Protein AF-A0A924ZSN0-F1 (afdb_monomer_lite)

Secondary structure (DSSP, 8-state):
--------PPP--------------PPP--------SS-----EE-TTSSEEEEEEE-SS-EEEEEEEEEEEETTTTEEEEEEEEEPTTS-EESS-----S-HHHHHHHHHHHHHHHHHH-TT-EEEE--SSHHHHHHHHHHHHHTHHHHHHHEEEEEEETTEEEE--TTS--SEEEEEEPPP--TT---

Foldseek 3Di:
DDDPPDWDDDDDDDDDDDDDDDPPPDPDPPPPDDPDPDAAFDWDDDPPALKTWGWLDAPPDIWIKIWHWDQPDPVQQETETAIWTQDPVRTTGLPDDDPRVCLVRHLVHSVVSVVVVCVVVQSHKYKYARPDLVRQVSNLVSCVVCVVVQVVFKFKWFDDPHDIDTDDPPDRGGMIMIHTDDPPPPPPDD

Structure (mmCIF, N/CA/C/O backbone):
data_AF-A0A924ZSN0-F1
#
_entry.id   AF-A0A924ZSN0-F1
#
loop_
_atom_site.group_PDB
_atom_site.id
_atom_site.type_symbol
_atom_site.label_atom_id
_atom_site.label_alt_id
_atom_site.label_comp_id
_atom_site.label_asym_id
_atom_site.label_entity_id
_atom_site.label_seq_id
_atom_site.pdbx_PDB_ins_code
_atom_site.Cartn_x
_atom_site.Cartn_y
_atom_site.Cartn_z
_atom_site.occupancy
_atom_site.B_iso_or_equiv
_atom_site.auth_seq_id
_atom_site.auth_comp_id
_atom_site.auth_asym_id
_atom_site.auth_atom_id
_atom_site.pdbx_PDB_model_num
ATOM 1 N N . MET A 1 1 ? 8.321 -15.733 15.185 1.00 39.44 1 MET A N 1
ATOM 2 C CA . MET A 1 1 ? 9.048 -16.475 14.132 1.00 39.44 1 MET A CA 1
ATOM 3 C C . MET A 1 1 ? 7.997 -16.996 13.171 1.00 39.44 1 MET A C 1
ATOM 5 O O . MET A 1 1 ? 7.072 -17.615 13.673 1.00 39.44 1 MET A O 1
ATOM 9 N N . LEU A 1 2 ? 8.116 -16.673 11.876 1.00 31.81 2 LEU A N 1
ATOM 10 C CA . LEU A 1 2 ? 7.494 -17.296 10.688 1.00 31.81 2 LEU A CA 1
ATOM 11 C C . LEU A 1 2 ? 7.043 -16.230 9.676 1.00 31.81 2 LEU A C 1
ATOM 13 O O . LEU A 1 2 ? 6.032 -15.565 9.854 1.00 31.81 2 LEU A O 1
ATOM 17 N N . SER A 1 3 ? 7.796 -16.137 8.583 1.00 27.30 3 SER A N 1
ATOM 18 C CA . SER A 1 3 ? 7.270 -15.860 7.246 1.00 27.30 3 SER A CA 1
ATOM 19 C C . SER A 1 3 ? 8.211 -16.539 6.249 1.00 27.30 3 SER A C 1
ATOM 21 O O . SER A 1 3 ? 9.089 -15.916 5.660 1.00 27.30 3 SER A O 1
ATOM 23 N N . GLN A 1 4 ? 8.072 -17.860 6.132 1.00 27.67 4 GLN A N 1
ATOM 24 C CA . GLN A 1 4 ? 8.527 -18.603 4.959 1.00 27.67 4 GLN A CA 1
ATOM 25 C C . GLN A 1 4 ? 7.446 -18.394 3.894 1.00 27.67 4 GLN A C 1
ATOM 27 O O . GLN A 1 4 ? 6.400 -19.042 3.935 1.00 27.67 4 GLN A O 1
ATOM 32 N N . VAL A 1 5 ? 7.652 -17.444 2.981 1.00 32.16 5 VAL A N 1
ATOM 33 C CA . VAL A 1 5 ? 6.806 -17.334 1.789 1.00 32.16 5 VAL A CA 1
ATOM 34 C C . VAL A 1 5 ? 7.146 -18.534 0.912 1.00 32.16 5 VAL A C 1
ATOM 36 O O . VAL A 1 5 ? 8.247 -18.640 0.381 1.00 32.16 5 VAL A O 1
ATOM 39 N N . SER A 1 6 ? 6.222 -19.488 0.835 1.00 27.20 6 SER A N 1
ATOM 40 C CA . SER A 1 6 ? 6.370 -20.670 -0.012 1.00 27.20 6 SER A CA 1
ATOM 41 C C . SER A 1 6 ? 6.162 -20.281 -1.475 1.00 27.20 6 SER A C 1
ATOM 43 O O . SER A 1 6 ? 5.188 -19.598 -1.795 1.00 27.20 6 SER A O 1
ATOM 45 N N . LEU A 1 7 ? 7.065 -20.728 -2.356 1.00 27.08 7 LEU A N 1
ATOM 46 C CA . LEU A 1 7 ? 6.907 -20.642 -3.808 1.00 27.08 7 LEU A CA 1
ATOM 47 C C . LEU A 1 7 ? 5.595 -21.321 -4.222 1.00 27.08 7 LEU A C 1
ATOM 49 O O . LEU A 1 7 ? 5.450 -22.536 -4.081 1.00 27.08 7 LEU A O 1
ATOM 53 N N . VAL A 1 8 ? 4.654 -20.553 -4.764 1.00 30.38 8 VAL A N 1
ATOM 54 C CA . VAL A 1 8 ? 3.455 -21.099 -5.407 1.00 30.38 8 VAL A CA 1
ATOM 55 C C . VAL A 1 8 ? 3.711 -21.136 -6.910 1.00 30.38 8 VAL A C 1
ATOM 57 O O . VAL A 1 8 ? 3.788 -20.097 -7.559 1.00 30.38 8 VAL A O 1
ATOM 60 N N . LYS A 1 9 ? 3.854 -22.344 -7.469 1.00 28.98 9 LYS A N 1
ATOM 61 C CA . LYS A 1 9 ? 3.839 -22.566 -8.922 1.00 28.98 9 LYS A CA 1
ATOM 62 C C . LYS A 1 9 ? 2.408 -22.434 -9.436 1.00 28.98 9 LYS A C 1
ATOM 64 O O . LYS A 1 9 ? 1.508 -23.093 -8.923 1.00 28.98 9 LYS A O 1
ATOM 69 N N . ILE A 1 10 ? 2.220 -21.636 -10.481 1.00 31.36 10 ILE A N 1
ATOM 70 C CA . ILE A 1 10 ? 0.976 -21.606 -11.254 1.00 31.36 10 ILE A CA 1
ATOM 71 C C . ILE A 1 10 ? 1.010 -22.808 -12.222 1.00 31.36 10 ILE A C 1
ATOM 73 O O . ILE A 1 10 ? 2.003 -22.953 -12.941 1.00 31.36 10 ILE A O 1
ATOM 77 N N . PRO A 1 11 ? -0.001 -23.699 -12.239 1.00 29.78 11 PRO A N 1
ATOM 78 C CA . PRO A 1 11 ? -0.027 -24.811 -13.179 1.00 29.78 11 PRO A CA 1
ATOM 79 C C . PRO A 1 11 ? -0.270 -24.327 -14.615 1.00 29.78 11 PRO A C 1
ATOM 81 O O . PRO A 1 11 ? -1.166 -23.526 -14.874 1.00 29.78 11 PRO A O 1
ATOM 84 N N . ASN A 1 12 ? 0.530 -24.860 -15.541 1.00 39.47 12 ASN A N 1
ATOM 85 C CA . ASN A 1 12 ? 0.276 -24.837 -16.979 1.00 39.47 12 ASN A CA 1
ATOM 86 C C . ASN A 1 12 ? -0.711 -25.962 -17.305 1.00 39.47 12 ASN A C 1
ATOM 88 O O . ASN A 1 12 ? -0.283 -27.106 -17.444 1.00 39.47 12 ASN A O 1
ATOM 92 N N . ASP A 1 13 ? -1.994 -25.643 -17.467 1.00 34.41 13 ASP A N 1
ATOM 93 C CA . ASP A 1 13 ? -2.959 -26.590 -18.029 1.00 34.41 13 ASP A CA 1
ATOM 94 C C . ASP A 1 13 ? -3.270 -26.232 -19.480 1.00 34.41 13 ASP A C 1
ATOM 96 O O . ASP A 1 13 ? -3.836 -25.190 -19.816 1.00 34.41 13 ASP A O 1
ATOM 100 N N . GLY A 1 14 ? -2.835 -27.134 -20.358 1.00 30.73 14 GLY A N 1
ATOM 101 C CA . GLY A 1 14 ? -3.140 -27.118 -21.771 1.00 30.73 14 GLY A CA 1
ATOM 102 C C . GLY A 1 14 ? -4.604 -27.453 -22.056 1.00 30.73 14 GLY A C 1
ATOM 103 O O . GLY A 1 14 ? -5.185 -28.356 -21.468 1.00 30.73 14 GLY A O 1
ATOM 104 N N . GLY A 1 15 ? -5.141 -26.749 -23.053 1.00 33.19 15 GLY A N 1
ATOM 105 C CA . GLY A 1 15 ? -6.108 -27.248 -24.028 1.00 33.19 15 GLY A CA 1
ATOM 106 C C . GLY A 1 15 ? -7.493 -27.656 -23.529 1.00 33.19 15 GLY A C 1
ATOM 107 O O . GLY A 1 15 ? -7.712 -28.819 -23.210 1.00 33.19 15 GLY A O 1
ATOM 108 N N . ILE A 1 16 ? -8.485 -26.770 -23.696 1.00 31.75 16 ILE A N 1
ATOM 109 C CA . ILE A 1 16 ? -9.881 -27.182 -23.913 1.00 31.75 16 ILE A CA 1
ATOM 110 C C . ILE A 1 16 ? -10.508 -26.395 -25.074 1.00 31.75 16 ILE A C 1
ATOM 112 O O . ILE A 1 16 ? -10.242 -25.220 -25.311 1.00 31.75 16 ILE A O 1
ATOM 116 N N . LYS A 1 17 ? -11.303 -27.156 -25.825 1.00 30.03 17 LYS A N 1
ATOM 117 C CA . LYS A 1 17 ? -11.952 -26.937 -27.115 1.00 30.03 17 LYS A CA 1
ATOM 118 C C . LYS A 1 17 ? -12.986 -25.802 -27.125 1.00 30.03 17 LYS A C 1
ATOM 120 O O . LYS A 1 17 ? -13.695 -25.566 -26.155 1.00 30.03 17 LYS A O 1
ATOM 125 N N . ASN A 1 18 ? -13.125 -25.206 -28.311 1.00 32.81 18 ASN A N 1
ATOM 126 C CA . ASN A 1 18 ? -14.239 -24.363 -28.751 1.00 32.81 18 ASN A CA 1
ATOM 127 C C . ASN A 1 18 ? -15.609 -24.988 -28.443 1.00 32.81 18 ASN A C 1
ATOM 129 O O . ASN A 1 18 ? -15.921 -26.018 -29.034 1.00 32.81 18 ASN A O 1
ATOM 133 N N . THR A 1 19 ? -16.459 -24.289 -27.684 1.00 30.00 19 THR A N 1
ATOM 134 C CA . THR A 1 19 ? -17.920 -24.245 -27.896 1.00 30.00 19 THR A CA 1
ATOM 135 C C . THR A 1 19 ? -18.546 -23.007 -27.238 1.00 30.00 19 THR A C 1
ATOM 137 O O . THR A 1 19 ? -18.167 -22.614 -26.141 1.00 30.00 19 THR A O 1
ATOM 140 N N . SER A 1 20 ? -19.554 -22.449 -27.922 1.00 32.88 20 SER A N 1
ATOM 141 C CA . S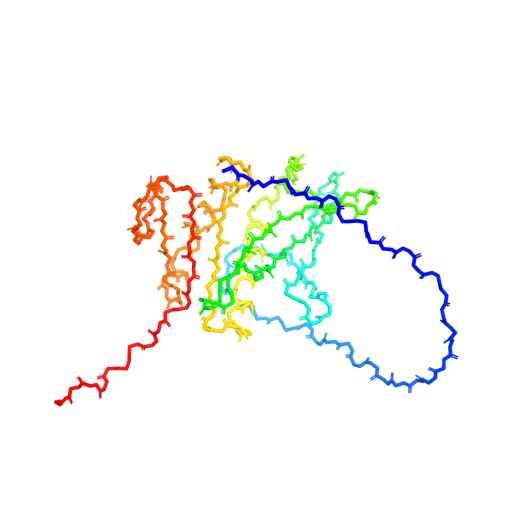ER A 1 20 ? -20.515 -21.397 -27.528 1.00 32.88 20 SER A CA 1
ATOM 142 C C . SER A 1 20 ? -20.009 -19.957 -27.323 1.00 32.88 20 SER A C 1
ATOM 144 O O . SER A 1 20 ? -19.511 -19.566 -26.274 1.00 32.88 20 SER A O 1
ATOM 146 N N . LYS A 1 21 ? -20.274 -19.129 -28.346 1.00 39.03 21 LYS A N 1
ATOM 147 C CA . LYS A 1 21 ? -20.225 -17.660 -28.331 1.00 39.03 21 LYS A CA 1
ATOM 148 C C . LYS A 1 21 ? -21.279 -17.089 -27.366 1.00 39.03 21 LYS A C 1
ATOM 150 O O . LYS A 1 21 ? -22.395 -16.789 -27.780 1.00 39.03 21 LYS A O 1
ATOM 155 N N . GLY A 1 22 ? -20.913 -16.898 -26.103 1.00 30.23 22 GLY A N 1
ATOM 156 C CA . GLY A 1 22 ? -21.504 -15.872 -25.243 1.00 30.23 22 GLY A CA 1
ATOM 157 C C . GLY A 1 22 ? -20.680 -14.597 -25.393 1.00 30.23 22 GLY A C 1
ATOM 158 O O . GLY A 1 22 ? -19.457 -14.650 -25.303 1.00 30.23 22 GLY A O 1
ATOM 159 N N . LYS A 1 23 ? -21.309 -13.455 -25.687 1.00 35.50 23 LYS A N 1
ATOM 160 C CA . LYS A 1 23 ? -20.618 -12.157 -25.708 1.00 35.50 23 LYS A CA 1
ATOM 161 C C . LYS A 1 23 ? -20.089 -11.870 -24.299 1.00 35.50 23 LYS A C 1
ATOM 163 O O . LYS A 1 23 ? -20.848 -11.420 -23.449 1.00 35.50 23 LYS A O 1
ATOM 168 N N . ILE A 1 24 ? -18.805 -12.127 -24.066 1.00 32.72 24 ILE A N 1
ATOM 169 C CA . ILE A 1 24 ? -18.085 -11.619 -22.900 1.00 32.72 24 ILE A CA 1
ATOM 170 C C . ILE A 1 24 ? -17.956 -10.115 -23.137 1.00 32.72 24 ILE A C 1
ATOM 172 O O . ILE A 1 24 ? -17.189 -9.668 -23.989 1.00 32.72 24 ILE A O 1
ATOM 176 N N . SER A 1 25 ? -18.792 -9.324 -22.469 1.00 31.53 25 SER A N 1
ATOM 177 C CA . SER A 1 25 ? -18.569 -7.887 -22.394 1.00 31.53 25 SER A CA 1
ATOM 178 C C . SER A 1 25 ? -17.283 -7.679 -21.606 1.00 31.53 25 SER A C 1
ATOM 180 O O . SER A 1 25 ? -17.268 -7.914 -20.399 1.00 31.53 25 SER A O 1
ATOM 182 N N . ASN A 1 26 ? -16.210 -7.270 -22.285 1.00 30.92 26 ASN A N 1
ATOM 183 C CA . ASN A 1 26 ? -15.001 -6.800 -21.615 1.00 30.92 26 ASN A CA 1
ATOM 184 C C . ASN A 1 26 ? -15.408 -5.764 -20.555 1.00 30.92 26 ASN A C 1
ATOM 186 O O . ASN A 1 26 ? -16.170 -4.847 -20.899 1.00 30.92 26 ASN A O 1
ATOM 190 N N . PRO A 1 27 ? -14.957 -5.887 -19.292 1.00 33.50 27 PRO A N 1
ATOM 191 C CA . PRO A 1 27 ? -15.250 -4.876 -18.293 1.00 33.50 27 PRO A CA 1
ATOM 192 C C . PRO A 1 27 ? -14.744 -3.529 -18.813 1.00 33.50 27 PRO A C 1
ATOM 194 O O . PRO A 1 27 ? -13.589 -3.380 -19.216 1.00 33.50 27 PRO A O 1
ATOM 197 N N . LYS A 1 28 ? -15.656 -2.557 -18.878 1.00 30.34 28 LYS A N 1
ATOM 198 C CA . LYS A 1 28 ? -15.336 -1.176 -19.238 1.00 30.34 28 LYS A CA 1
ATOM 199 C C . LYS A 1 28 ? -14.273 -0.680 -18.249 1.00 30.34 28 LYS A C 1
ATOM 201 O O . LYS A 1 28 ? -14.535 -0.759 -17.049 1.00 30.34 28 LYS A O 1
ATOM 206 N N . PRO A 1 29 ? -13.125 -0.144 -18.697 1.00 32.28 29 PRO A N 1
ATOM 207 C CA . PRO A 1 29 ? -12.197 0.500 -17.782 1.00 32.28 29 PRO A CA 1
ATOM 208 C C . PRO A 1 29 ? -12.907 1.709 -17.162 1.00 32.28 29 PRO A C 1
ATOM 210 O O . PRO A 1 29 ? -13.239 2.676 -17.850 1.00 32.28 29 PRO A O 1
ATOM 213 N N . LEU A 1 30 ? -13.198 1.631 -15.866 1.00 35.44 30 LEU A N 1
ATOM 214 C CA . LEU A 1 30 ? -13.691 2.757 -15.083 1.00 35.44 30 LEU A CA 1
ATOM 215 C C . LEU A 1 30 ? -12.509 3.699 -14.840 1.00 35.44 30 LEU A C 1
ATOM 217 O O . LEU A 1 30 ? -11.699 3.484 -13.944 1.00 35.44 30 LEU A O 1
ATOM 221 N N . ILE A 1 31 ? -12.388 4.738 -15.667 1.00 35.69 31 ILE A N 1
ATOM 222 C CA . ILE A 1 31 ? -11.429 5.822 -15.435 1.00 35.69 31 ILE A CA 1
ATOM 223 C C . ILE A 1 31 ? -12.056 6.774 -14.413 1.00 35.69 31 ILE A C 1
ATOM 225 O O . ILE A 1 31 ? -12.734 7.733 -14.777 1.00 35.69 31 ILE A O 1
ATOM 229 N N . ILE A 1 32 ? -11.854 6.504 -13.123 1.00 40.66 32 ILE A N 1
ATOM 230 C CA . ILE A 1 32 ? -12.135 7.486 -12.072 1.00 40.66 32 ILE A CA 1
ATOM 231 C C . ILE A 1 32 ? -10.898 8.373 -11.952 1.00 40.66 32 ILE A C 1
ATOM 233 O O . ILE A 1 32 ? -9.863 7.984 -11.412 1.00 40.66 32 ILE A O 1
ATOM 237 N N . GLN A 1 33 ? -10.984 9.571 -12.527 1.00 38.03 33 GLN A N 1
ATOM 238 C CA . GLN A 1 33 ? -9.886 10.529 -12.547 1.00 38.03 33 GLN A CA 1
ATOM 239 C C . GLN A 1 33 ? -9.846 11.276 -11.208 1.00 38.03 33 GLN A C 1
ATOM 241 O O . GLN A 1 33 ? -10.383 12.373 -11.056 1.00 38.03 33 GLN A O 1
ATOM 246 N N . TYR A 1 34 ? -9.240 10.659 -10.195 1.00 47.31 34 TYR A N 1
ATOM 247 C CA . TYR A 1 34 ? -8.880 11.373 -8.972 1.00 47.31 34 TYR A CA 1
ATOM 248 C C . TYR A 1 34 ? -7.853 12.454 -9.327 1.00 47.31 34 TYR A C 1
ATOM 250 O O . TYR A 1 34 ? -6.971 12.212 -10.154 1.00 47.31 34 TYR A O 1
ATOM 258 N N . ARG A 1 35 ? -7.972 13.652 -8.735 1.00 46.25 35 ARG A N 1
ATOM 259 C CA . ARG A 1 35 ? -7.017 14.758 -8.927 1.00 46.25 35 ARG A CA 1
ATOM 260 C C . ARG A 1 35 ? -5.672 14.418 -8.285 1.00 46.25 35 ARG A C 1
ATOM 262 O O . ARG A 1 35 ? -5.323 14.918 -7.229 1.00 46.25 35 ARG A O 1
ATOM 269 N N . MET A 1 36 ? -4.945 13.534 -8.942 1.00 55.09 36 MET A N 1
ATOM 270 C CA . MET A 1 36 ? -3.547 13.236 -8.716 1.00 55.09 36 MET A CA 1
ATOM 271 C C . MET A 1 36 ? -2.771 14.135 -9.668 1.00 55.09 36 MET A C 1
ATOM 273 O O . MET A 1 36 ? -2.966 14.052 -10.878 1.00 55.09 36 MET A O 1
ATOM 277 N N . ASN A 1 37 ? -1.884 14.984 -9.153 1.00 58.03 37 ASN A N 1
ATOM 278 C CA . ASN A 1 37 ? -1.013 15.793 -10.016 1.00 58.03 37 ASN A CA 1
ATOM 279 C C . ASN A 1 37 ? 0.026 14.941 -10.777 1.00 58.03 37 ASN A C 1
ATOM 281 O O . ASN A 1 37 ? 0.750 15.464 -11.617 1.00 58.03 37 ASN A O 1
ATOM 285 N N . GLU A 1 38 ? 0.102 13.638 -10.492 1.00 65.94 38 GLU A N 1
ATOM 286 C CA . GLU A 1 38 ? 1.073 12.705 -11.058 1.00 65.94 38 GLU A CA 1
ATOM 287 C C . GLU A 1 38 ? 0.380 11.648 -11.920 1.00 65.94 38 GLU A C 1
ATOM 289 O O . GLU A 1 38 ? -0.616 11.060 -11.475 1.00 65.94 38 GLU A O 1
ATOM 294 N N . PRO A 1 39 ? 0.920 11.329 -13.110 1.00 80.69 39 PRO A N 1
ATOM 295 C CA . PRO A 1 39 ? 0.401 10.235 -13.916 1.00 80.69 39 PRO A CA 1
ATOM 296 C C . PRO A 1 39 ? 0.467 8.916 -13.133 1.00 80.69 39 PRO A C 1
ATOM 298 O O . PRO A 1 39 ? 1.352 8.712 -12.301 1.00 80.69 39 PRO A O 1
ATOM 301 N N . SER A 1 40 ? -0.458 8.004 -13.418 1.00 83.06 40 SER A N 1
ATOM 302 C CA . SER A 1 40 ? -0.413 6.598 -13.000 1.00 83.06 40 SER A CA 1
ATOM 303 C C . SER A 1 40 ? -0.255 5.696 -14.222 1.00 83.06 40 SER A C 1
ATOM 305 O O . SER A 1 40 ? -0.395 6.137 -15.368 1.00 83.06 40 SER A O 1
ATOM 307 N N . TYR A 1 41 ? 0.070 4.427 -13.998 1.00 87.00 41 TYR A N 1
ATOM 308 C CA . TYR A 1 41 ? -0.134 3.399 -15.007 1.00 87.00 41 TYR A CA 1
ATOM 309 C C . TYR A 1 41 ? -1.604 2.983 -15.013 1.00 87.00 41 TYR A C 1
ATOM 311 O O . TYR A 1 41 ? -2.238 2.864 -13.964 1.00 87.00 41 TYR A O 1
ATOM 319 N N . THR A 1 42 ? -2.144 2.741 -16.205 1.00 84.62 42 THR A N 1
ATOM 320 C CA . THR A 1 42 ? -3.390 1.988 -16.330 1.00 84.62 42 THR A CA 1
ATOM 321 C C . THR A 1 42 ? -3.132 0.567 -15.850 1.00 84.62 42 THR A C 1
ATOM 323 O O . THR A 1 42 ? -2.116 -0.031 -16.203 1.00 84.62 42 THR A O 1
ATOM 326 N N . PHE A 1 43 ? -4.046 0.040 -15.047 1.00 85.25 43 PHE A N 1
ATOM 327 C CA . PHE A 1 43 ? -3.976 -1.316 -14.530 1.00 85.25 43 PHE A CA 1
ATOM 328 C C . PHE A 1 43 ? -5.244 -2.083 -14.894 1.00 85.25 43 PHE A C 1
ATOM 330 O O . PHE A 1 43 ? -6.298 -1.489 -15.124 1.00 85.25 43 PHE A O 1
ATOM 337 N N . SER A 1 44 ? -5.132 -3.406 -14.941 1.00 80.94 44 SER A N 1
ATOM 338 C CA . SER A 1 44 ? -6.267 -4.308 -15.137 1.00 80.94 44 SER A CA 1
ATOM 339 C C . SER A 1 44 ? -6.459 -5.157 -13.891 1.00 80.94 44 SER A C 1
ATOM 341 O O . SER A 1 44 ? -5.488 -5.672 -13.338 1.00 80.94 44 SER A O 1
ATOM 343 N N . GLN A 1 45 ? -7.704 -5.295 -13.445 1.00 82.94 45 GLN A N 1
ATOM 344 C CA . GLN A 1 45 ? -8.044 -6.259 -12.406 1.00 82.94 45 GLN A CA 1
ATOM 345 C C . GLN A 1 45 ? -8.013 -7.674 -13.001 1.00 82.94 45 GLN A C 1
ATOM 347 O O . GLN A 1 45 ? -8.521 -7.886 -14.104 1.00 82.94 45 GLN A O 1
ATOM 352 N N . ILE A 1 46 ? -7.410 -8.627 -12.290 1.00 80.88 46 ILE A N 1
ATOM 353 C CA . ILE A 1 46 ? -7.391 -10.037 -12.697 1.00 80.88 46 ILE A CA 1
ATOM 354 C C . ILE A 1 46 ? -8.602 -10.746 -12.083 1.00 80.88 46 ILE A C 1
ATOM 356 O O . ILE A 1 46 ? -8.631 -10.993 -10.877 1.00 80.88 46 ILE A O 1
ATOM 360 N N . ASP A 1 47 ? -9.572 -11.112 -12.924 1.00 73.94 47 ASP A N 1
ATOM 361 C CA . ASP A 1 47 ? -10.833 -11.761 -12.534 1.00 73.94 47 ASP A CA 1
ATOM 362 C C . ASP A 1 47 ? -11.572 -10.999 -11.407 1.00 73.94 47 ASP A C 1
ATOM 364 O O . ASP A 1 47 ? -11.445 -9.784 -11.259 1.00 73.94 47 ASP A O 1
ATOM 368 N N . ASP A 1 48 ? -12.319 -11.720 -10.566 1.00 66.94 48 ASP A N 1
ATOM 369 C CA . ASP A 1 48 ? -12.931 -11.194 -9.338 1.00 66.94 48 ASP A CA 1
ATOM 370 C C . ASP A 1 48 ? -11.918 -11.045 -8.183 1.00 66.94 48 ASP A C 1
ATOM 372 O O . ASP A 1 48 ? -12.287 -10.741 -7.043 1.00 66.94 48 ASP A O 1
ATOM 376 N N . LYS A 1 49 ? -10.624 -11.286 -8.437 1.00 74.62 49 LYS A N 1
ATOM 377 C CA . LYS A 1 49 ? -9.580 -11.190 -7.411 1.00 74.62 49 LYS A CA 1
ATOM 378 C C . LYS A 1 49 ? -9.200 -9.728 -7.210 1.00 74.62 49 LYS A C 1
ATOM 380 O O . LYS A 1 49 ? -9.226 -8.918 -8.133 1.00 74.62 49 LYS A O 1
ATOM 385 N N . LEU A 1 50 ? -8.792 -9.386 -5.990 1.00 87.00 50 LEU A N 1
ATOM 386 C CA . LEU A 1 50 ? -8.265 -8.060 -5.656 1.00 87.00 50 LEU A CA 1
ATOM 387 C C . LEU A 1 50 ? -6.781 -7.974 -6.051 1.00 87.00 50 LEU A C 1
ATOM 389 O O . LEU A 1 50 ? -5.907 -7.742 -5.217 1.00 87.00 50 LEU A O 1
ATOM 393 N N . ILE A 1 51 ? -6.506 -8.251 -7.327 1.00 89.12 51 ILE A N 1
ATOM 394 C CA . ILE A 1 51 ? -5.178 -8.242 -7.938 1.00 89.12 51 ILE A CA 1
ATOM 395 C C . ILE A 1 51 ? -5.216 -7.291 -9.128 1.00 89.12 51 ILE A C 1
ATOM 397 O O . ILE A 1 51 ? -6.081 -7.425 -9.991 1.00 89.12 51 ILE A O 1
ATOM 401 N N . PHE A 1 52 ? -4.265 -6.365 -9.184 1.00 90.94 52 PHE A N 1
ATOM 402 C CA . PHE A 1 52 ? -4.154 -5.364 -10.238 1.00 90.94 5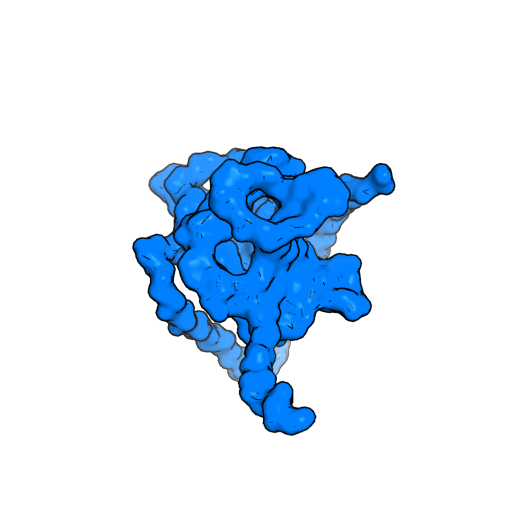2 PHE A CA 1
ATOM 403 C C . PHE A 1 52 ? -2.803 -5.480 -10.931 1.00 90.94 52 PHE A C 1
ATOM 405 O O . PHE A 1 52 ? -1.766 -5.331 -10.286 1.00 90.94 52 PHE A O 1
ATOM 412 N N . GLU A 1 53 ? -2.812 -5.729 -12.237 1.00 92.62 53 GLU A N 1
ATOM 413 C CA . GLU A 1 53 ? -1.601 -5.826 -13.051 1.00 92.62 53 GLU A CA 1
ATOM 414 C C . GLU A 1 53 ? -1.362 -4.548 -13.852 1.00 92.62 53 GLU A C 1
ATOM 416 O O . GLU A 1 53 ? -2.296 -3.990 -14.433 1.00 92.62 53 GLU A O 1
ATOM 421 N N . PHE A 1 54 ? -0.105 -4.108 -13.917 1.00 93.69 54 PHE A N 1
ATOM 422 C CA . PHE A 1 54 ? 0.334 -3.025 -14.793 1.00 93.69 54 PHE A CA 1
ATOM 423 C C . PHE A 1 54 ? 1.779 -3.220 -15.265 1.00 93.69 54 PHE A C 1
ATOM 425 O O . PHE A 1 54 ? 2.573 -3.932 -14.647 1.00 93.69 54 PHE A O 1
ATOM 432 N N . GLU A 1 55 ? 2.136 -2.551 -16.359 1.00 93.31 55 GLU A N 1
ATOM 433 C CA . GLU A 1 55 ? 3.495 -2.539 -16.898 1.00 93.31 55 GLU A CA 1
ATOM 434 C C . GLU A 1 55 ? 4.191 -1.216 -16.548 1.00 93.31 55 GLU A C 1
ATOM 436 O O . GLU A 1 55 ? 3.769 -0.135 -16.953 1.00 93.31 55 GLU A O 1
ATOM 441 N N . SER A 1 56 ? 5.264 -1.307 -15.768 1.00 92.44 56 SER A N 1
ATOM 442 C CA . SER A 1 56 ? 6.166 -0.212 -15.420 1.00 92.44 56 SER A CA 1
ATOM 443 C C . SER A 1 56 ? 7.180 -0.029 -16.549 1.00 92.44 56 SER A C 1
ATOM 445 O O . SER A 1 56 ? 8.056 -0.866 -16.759 1.00 92.44 56 SER A O 1
ATOM 447 N N . ILE A 1 57 ? 7.026 1.056 -1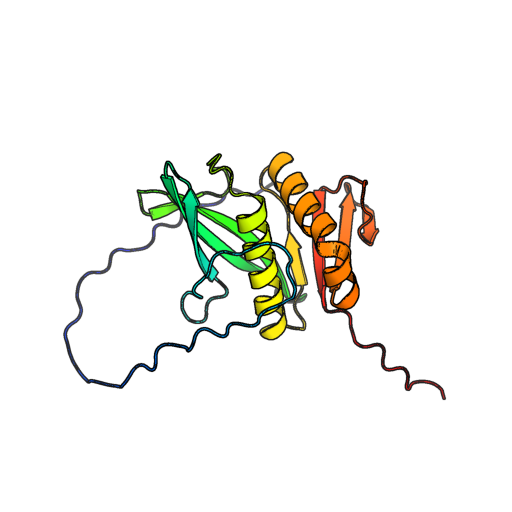7.305 1.00 89.44 57 ILE A N 1
ATOM 448 C CA . ILE A 1 57 ? 7.769 1.344 -18.543 1.00 89.44 57 ILE A CA 1
ATOM 449 C C . ILE A 1 57 ? 8.786 2.460 -18.290 1.00 89.44 57 ILE A C 1
ATOM 451 O O . ILE A 1 57 ? 8.401 3.522 -17.791 1.00 89.44 57 ILE A O 1
ATOM 455 N N . SER A 1 58 ? 10.041 2.238 -18.691 1.00 88.75 58 SER A N 1
ATOM 456 C CA . SER A 1 58 ? 11.081 3.267 -18.835 1.00 88.75 58 SER A CA 1
ATOM 457 C C . SER A 1 58 ? 11.693 3.237 -20.237 1.00 88.75 58 SER A C 1
ATOM 459 O O . SER A 1 58 ? 11.356 2.388 -21.056 1.00 88.75 58 SER A O 1
ATOM 461 N N . GLU A 1 59 ? 12.640 4.136 -20.505 1.00 85.06 59 GLU A N 1
ATOM 462 C CA . GLU A 1 59 ? 13.393 4.168 -21.768 1.00 85.06 59 GLU A CA 1
ATOM 463 C C . GLU A 1 59 ? 14.190 2.882 -22.043 1.00 85.06 59 GLU A C 1
ATOM 465 O O . GLU A 1 59 ? 14.517 2.594 -23.190 1.00 85.06 59 GLU A O 1
ATOM 470 N N . THR A 1 60 ? 14.525 2.114 -20.999 1.00 87.00 60 THR A N 1
ATOM 471 C CA . THR A 1 60 ? 15.474 0.990 -21.105 1.00 87.00 60 THR A CA 1
ATOM 472 C C . THR A 1 60 ? 14.849 -0.374 -20.858 1.00 87.00 60 THR A C 1
ATOM 474 O O . THR A 1 60 ? 15.414 -1.383 -21.279 1.00 87.00 60 THR A O 1
ATOM 477 N N . LYS A 1 61 ? 13.715 -0.437 -20.153 1.00 90.94 61 LYS A N 1
ATOM 478 C CA . LYS A 1 61 ? 13.081 -1.701 -19.773 1.00 90.94 61 LYS A CA 1
ATOM 479 C C . LYS A 1 61 ? 11.622 -1.521 -19.386 1.00 90.94 61 LYS A C 1
ATOM 481 O O . LYS A 1 61 ? 11.218 -0.488 -18.846 1.00 90.94 61 LYS A O 1
ATOM 486 N N . ASN A 1 62 ? 10.889 -2.612 -19.565 1.00 92.81 62 ASN A N 1
ATOM 487 C CA . ASN A 1 62 ? 9.530 -2.768 -19.088 1.00 92.81 62 ASN A CA 1
ATOM 488 C C . ASN A 1 62 ? 9.472 -3.859 -18.029 1.00 92.81 62 ASN A C 1
ATOM 490 O O . ASN A 1 62 ? 10.147 -4.884 -18.134 1.00 92.81 62 ASN A O 1
ATOM 494 N N . ILE A 1 63 ? 8.661 -3.631 -17.003 1.00 93.00 63 ILE A N 1
ATOM 495 C CA . ILE A 1 63 ? 8.566 -4.513 -15.848 1.00 93.00 63 ILE A CA 1
ATOM 496 C C . ILE A 1 63 ? 7.099 -4.722 -15.524 1.00 93.00 63 ILE A C 1
ATOM 498 O O . ILE A 1 63 ? 6.395 -3.778 -15.171 1.00 93.00 63 ILE A O 1
ATOM 502 N N . ARG A 1 64 ? 6.636 -5.965 -15.617 1.00 94.81 64 ARG A N 1
ATOM 503 C CA . ARG A 1 64 ? 5.286 -6.328 -15.186 1.00 94.81 64 ARG A CA 1
ATOM 504 C C . ARG A 1 64 ? 5.225 -6.327 -13.663 1.00 94.81 64 ARG A C 1
ATOM 506 O O . ARG A 1 64 ? 6.096 -6.896 -13.007 1.00 94.81 64 ARG A O 1
ATOM 513 N N . LYS A 1 65 ? 4.209 -5.677 -13.104 1.00 94.25 65 LYS A N 1
ATOM 514 C CA . LYS A 1 65 ? 4.006 -5.533 -11.662 1.00 94.25 65 LYS A CA 1
ATOM 515 C C . LYS A 1 65 ? 2.584 -5.917 -11.288 1.00 94.25 65 LYS A C 1
ATOM 517 O O . LYS A 1 65 ? 1.652 -5.689 -12.056 1.00 94.25 65 LYS A O 1
ATOM 522 N N . LEU A 1 66 ? 2.430 -6.455 -10.084 1.00 93.88 66 LEU A N 1
ATOM 523 C CA . LEU A 1 66 ? 1.144 -6.760 -9.471 1.00 93.88 66 LEU A CA 1
ATOM 524 C C . LEU A 1 66 ? 0.994 -5.985 -8.168 1.00 93.88 66 LEU A C 1
ATOM 526 O O . LEU A 1 66 ? 1.933 -5.880 -7.378 1.00 93.88 66 LEU A O 1
ATOM 530 N N . ILE A 1 67 ? -0.212 -5.485 -7.932 1.00 94.12 67 ILE A N 1
ATOM 531 C CA . ILE A 1 67 ? -0.679 -5.072 -6.613 1.00 94.12 67 ILE A CA 1
ATOM 532 C C . ILE A 1 67 ? -1.693 -6.116 -6.164 1.00 94.12 67 ILE A C 1
ATOM 534 O O . ILE A 1 67 ? -2.741 -6.263 -6.788 1.00 94.12 67 ILE A O 1
ATOM 538 N N . GLU A 1 68 ? -1.384 -6.847 -5.101 1.00 94.12 68 GLU A N 1
ATOM 539 C CA . GLU A 1 68 ? -2.256 -7.870 -4.522 1.00 94.12 68 GLU A CA 1
ATOM 540 C C . GLU A 1 68 ? -2.785 -7.403 -3.164 1.00 94.12 68 GLU A C 1
ATOM 542 O O . GLU A 1 68 ? -2.011 -6.985 -2.300 1.00 94.12 68 GLU A O 1
ATOM 547 N N . TYR A 1 69 ? -4.097 -7.539 -2.962 1.00 95.38 69 TYR A N 1
ATOM 548 C CA . TYR A 1 69 ? -4.747 -7.412 -1.661 1.00 95.38 69 TYR A CA 1
ATOM 549 C C . TYR A 1 69 ? -5.143 -8.795 -1.152 1.00 95.38 69 TYR A C 1
ATOM 551 O O . TYR A 1 69 ? -6.113 -9.396 -1.620 1.00 95.38 69 TYR A O 1
ATOM 559 N N . ARG A 1 70 ? -4.414 -9.297 -0.156 1.00 94.75 70 ARG A N 1
ATOM 560 C CA . ARG A 1 70 ? -4.654 -10.621 0.428 1.00 94.75 70 ARG A CA 1
ATOM 561 C C . ARG A 1 70 ? -5.313 -10.496 1.791 1.00 94.75 70 ARG A C 1
ATOM 563 O O . ARG A 1 70 ? -4.746 -9.865 2.674 1.00 94.75 70 ARG A O 1
ATOM 570 N N . LEU A 1 71 ? -6.473 -11.122 1.981 1.00 95.19 71 LEU A N 1
ATOM 571 C CA . LEU A 1 71 ? -7.121 -11.201 3.292 1.00 95.19 71 LEU A CA 1
ATOM 572 C C . LEU A 1 71 ? -6.211 -11.957 4.272 1.00 95.19 71 LEU A C 1
ATOM 574 O O . LEU A 1 71 ? -5.838 -13.098 4.006 1.00 95.19 71 LEU A O 1
ATOM 578 N N . ILE A 1 72 ? -5.855 -11.316 5.384 1.00 96.50 72 ILE A N 1
ATOM 579 C CA . ILE A 1 72 ? -5.008 -11.890 6.442 1.00 96.50 72 ILE A CA 1
ATOM 580 C C . ILE A 1 72 ? -5.753 -12.068 7.770 1.00 96.50 72 ILE A C 1
ATOM 582 O O . ILE A 1 72 ? -5.334 -12.880 8.588 1.00 96.50 72 ILE A O 1
ATOM 586 N N . ASP A 1 73 ? -6.873 -11.367 7.971 1.00 96.12 73 ASP A N 1
ATOM 587 C CA . ASP A 1 73 ? -7.783 -11.594 9.098 1.00 96.12 73 ASP A CA 1
ATOM 588 C C . ASP A 1 73 ? -9.237 -11.360 8.667 1.00 96.12 73 ASP A C 1
ATOM 590 O O . ASP A 1 73 ? -9.642 -10.245 8.331 1.00 96.12 73 ASP A O 1
ATOM 594 N N . ASN A 1 74 ? -10.032 -12.432 8.687 1.00 93.88 74 ASN A N 1
ATOM 595 C CA . ASN A 1 74 ? -11.438 -12.410 8.295 1.00 93.88 74 ASN A CA 1
ATOM 596 C C . ASN A 1 74 ? -12.341 -11.699 9.317 1.00 93.88 74 ASN A C 1
ATOM 598 O O . ASN A 1 74 ? -13.349 -11.117 8.929 1.00 93.88 74 ASN A O 1
ATOM 602 N N . ASN A 1 75 ? -11.988 -11.709 10.605 1.00 94.81 75 ASN A N 1
ATOM 603 C CA . ASN A 1 75 ? -12.814 -11.109 11.656 1.00 94.81 75 ASN A CA 1
ATOM 604 C C . ASN A 1 75 ? -12.748 -9.583 11.614 1.00 94.81 75 ASN A C 1
ATOM 606 O O . ASN A 1 75 ? -13.737 -8.901 11.872 1.00 94.81 75 ASN A O 1
ATOM 610 N N . THR A 1 76 ? -11.575 -9.044 11.281 1.00 93.81 76 THR A N 1
ATOM 611 C CA . THR A 1 76 ? -11.345 -7.597 11.196 1.00 93.81 76 THR A CA 1
ATOM 612 C C . THR A 1 76 ? -11.367 -7.059 9.766 1.00 93.81 76 THR A C 1
ATOM 614 O O . THR A 1 76 ? -11.211 -5.850 9.580 1.00 93.81 76 THR A O 1
ATOM 617 N N . LEU A 1 77 ? -11.581 -7.938 8.776 1.00 96.56 77 LEU A N 1
ATOM 618 C CA . LEU A 1 77 ? -11.505 -7.646 7.341 1.00 96.56 77 LEU A CA 1
ATOM 619 C C . LEU A 1 77 ? -10.184 -6.954 6.968 1.00 96.56 77 LEU A C 1
ATOM 621 O O . LEU A 1 77 ? -10.176 -5.957 6.242 1.00 96.56 77 LEU A O 1
ATOM 625 N N . LEU A 1 78 ? -9.070 -7.465 7.495 1.00 97.44 78 LEU A N 1
ATOM 626 C CA . LEU A 1 78 ? -7.736 -6.909 7.286 1.00 97.44 78 LEU A CA 1
ATOM 627 C C . LEU A 1 78 ?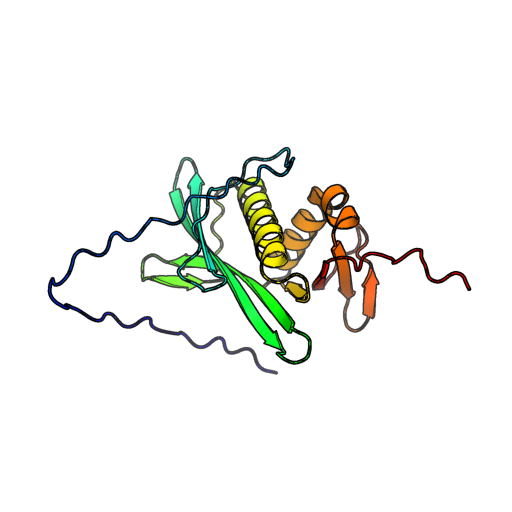 -7.062 -7.556 6.077 1.00 97.44 78 LEU A C 1
ATOM 629 O O . LEU A 1 78 ? -6.894 -8.774 6.032 1.00 97.44 78 LEU A O 1
ATOM 633 N N . TYR A 1 79 ? -6.631 -6.737 5.123 1.00 97.75 79 TYR A N 1
ATOM 634 C CA . TYR A 1 79 ? -5.974 -7.166 3.893 1.00 97.75 79 TYR A CA 1
ATOM 635 C C . TYR A 1 79 ? -4.543 -6.648 3.842 1.00 97.75 79 TYR A C 1
ATOM 637 O O . TYR A 1 79 ? -4.322 -5.452 3.980 1.00 97.75 79 TYR A O 1
ATOM 645 N N . ASN A 1 80 ? -3.571 -7.513 3.582 1.00 95.75 80 ASN A N 1
ATOM 646 C CA . ASN A 1 80 ? -2.213 -7.096 3.257 1.00 95.75 80 ASN A CA 1
ATOM 647 C C . ASN A 1 80 ? -2.147 -6.586 1.811 1.00 95.75 80 ASN A C 1
ATOM 649 O O . ASN A 1 80 ? -2.536 -7.320 0.901 1.00 95.75 80 ASN A O 1
ATOM 653 N N . LEU A 1 81 ? -1.615 -5.379 1.602 1.00 95.12 81 LEU A N 1
ATOM 654 C CA . LEU A 1 81 ? -1.278 -4.853 0.277 1.00 95.12 81 LEU A CA 1
ATOM 655 C C . LEU A 1 81 ? 0.186 -5.166 -0.039 1.00 95.12 81 LEU A C 1
ATOM 657 O O . LEU A 1 81 ? 1.097 -4.703 0.648 1.00 95.12 81 LEU A O 1
ATOM 661 N N . ALA A 1 82 ? 0.410 -5.902 -1.125 1.00 91.31 82 ALA A N 1
ATOM 662 C CA . ALA A 1 82 ? 1.739 -6.192 -1.647 1.00 91.31 82 ALA A CA 1
ATOM 663 C C . ALA A 1 82 ? 1.900 -5.657 -3.075 1.00 91.31 82 ALA A C 1
ATOM 665 O O . ALA A 1 82 ? 1.136 -6.015 -3.965 1.00 91.31 82 ALA A O 1
ATOM 666 N N . LEU A 1 83 ? 2.928 -4.834 -3.298 1.00 91.81 83 LEU A N 1
ATOM 667 C CA . LEU A 1 83 ? 3.462 -4.555 -4.633 1.00 91.81 83 LEU A CA 1
ATOM 668 C C . LEU A 1 83 ? 4.560 -5.578 -4.949 1.00 91.81 83 LEU A C 1
ATOM 670 O O . LEU A 1 83 ? 5.524 -5.675 -4.187 1.00 91.81 83 LEU A O 1
ATOM 674 N N . VAL A 1 84 ? 4.441 -6.306 -6.053 1.00 92.00 84 VAL A N 1
ATOM 675 C CA . VAL A 1 84 ? 5.411 -7.328 -6.478 1.00 92.00 84 VAL A CA 1
ATOM 676 C C . VAL A 1 84 ? 5.723 -7.200 -7.965 1.00 92.00 84 VAL A C 1
ATOM 678 O O . VAL A 1 84 ? 4.903 -6.705 -8.737 1.00 92.00 84 VAL A O 1
ATOM 681 N N . ASP A 1 85 ? 6.900 -7.656 -8.372 1.00 93.69 85 ASP A N 1
ATOM 682 C CA . ASP A 1 85 ? 7.285 -7.766 -9.776 1.00 93.69 85 ASP A CA 1
ATOM 683 C C . ASP A 1 85 ? 7.002 -9.177 -10.284 1.00 93.69 85 ASP A C 1
ATOM 685 O O . ASP A 1 85 ? 7.232 -10.151 -9.567 1.00 93.69 85 ASP A O 1
ATOM 689 N N . ILE A 1 86 ? 6.546 -9.290 -11.530 1.00 93.06 86 ILE A N 1
ATOM 690 C CA . ILE A 1 86 ? 6.470 -10.565 -12.243 1.00 93.06 86 ILE A CA 1
ATOM 691 C C . ILE A 1 86 ? 7.806 -10.775 -12.956 1.00 93.06 86 ILE A C 1
ATOM 693 O O . ILE A 1 86 ? 8.190 -10.006 -13.841 1.00 93.06 86 ILE A O 1
ATOM 697 N N . LEU A 1 87 ? 8.522 -11.820 -12.559 1.00 91.12 87 LEU A N 1
ATOM 698 C CA . LEU A 1 87 ? 9.800 -12.218 -13.130 1.00 91.12 87 LEU A CA 1
ATOM 699 C C . LEU A 1 87 ? 9.610 -12.889 -14.506 1.00 91.12 87 LEU A C 1
ATOM 701 O O . LEU A 1 87 ? 8.526 -13.396 -14.805 1.00 91.12 87 LEU A O 1
ATOM 705 N N . PRO A 1 88 ? 10.658 -12.963 -15.354 1.00 87.88 88 PRO A N 1
ATOM 706 C CA . PRO A 1 88 ? 10.556 -13.582 -16.682 1.00 87.88 88 PRO A CA 1
ATOM 707 C C . PRO A 1 88 ? 10.111 -15.052 -16.674 1.00 87.88 88 PRO A C 1
ATOM 709 O O . PRO A 1 88 ? 9.537 -15.526 -17.649 1.00 87.88 88 PRO A O 1
ATOM 712 N N . ASN A 1 89 ? 10.364 -15.774 -15.578 1.00 89.94 89 ASN A N 1
ATOM 713 C CA . ASN A 1 89 ? 9.926 -17.158 -15.379 1.00 89.94 89 ASN A CA 1
ATOM 714 C C . ASN A 1 89 ? 8.462 -17.278 -14.900 1.00 89.94 89 ASN A C 1
ATOM 716 O O . ASN A 1 89 ? 7.992 -18.391 -14.679 1.00 89.94 89 ASN A O 1
ATOM 720 N N . GLY A 1 90 ? 7.751 -16.157 -14.733 1.00 87.94 90 GLY A N 1
ATOM 721 C CA . GLY A 1 90 ? 6.369 -16.096 -14.255 1.00 87.94 90 GLY A CA 1
ATOM 722 C C . GLY A 1 90 ? 6.214 -16.082 -12.732 1.00 87.94 90 GLY A C 1
ATOM 723 O O . GLY A 1 90 ? 5.090 -15.980 -12.246 1.00 87.94 90 GLY A O 1
ATOM 724 N N . GLU A 1 91 ? 7.307 -16.169 -11.972 1.00 90.62 91 GLU A N 1
ATOM 725 C CA . GLU A 1 91 ? 7.269 -16.055 -10.512 1.00 90.62 91 GLU A CA 1
ATOM 726 C C . GLU A 1 91 ? 7.080 -14.599 -10.075 1.00 90.62 91 GLU A C 1
ATOM 728 O O . GLU A 1 91 ? 7.400 -13.664 -10.808 1.00 90.62 91 GLU A O 1
ATOM 733 N N . VAL A 1 92 ? 6.575 -14.399 -8.857 1.00 90.06 92 VAL A N 1
ATOM 734 C CA . VAL A 1 92 ? 6.414 -13.067 -8.265 1.00 90.06 92 VAL A CA 1
ATOM 735 C C . VAL A 1 92 ? 7.491 -12.804 -7.220 1.00 90.06 92 VAL A C 1
ATOM 737 O O . VAL A 1 92 ? 7.820 -13.687 -6.429 1.00 90.06 92 VAL A O 1
ATOM 740 N N . SER A 1 93 ? 8.029 -11.586 -7.197 1.00 88.19 93 SER A N 1
ATOM 741 C CA . SER A 1 93 ? 9.036 -11.164 -6.221 1.00 88.19 93 SER A CA 1
ATOM 742 C C . SER A 1 93 ? 8.695 -9.810 -5.622 1.00 88.19 93 SER A C 1
ATOM 744 O O . SER A 1 93 ? 8.439 -8.841 -6.330 1.00 88.19 93 SER A O 1
ATOM 746 N N . ASP A 1 94 ? 8.722 -9.728 -4.297 1.00 83.56 94 ASP A N 1
ATOM 747 C CA . ASP A 1 94 ? 8.559 -8.489 -3.539 1.00 83.56 94 ASP A CA 1
ATOM 748 C C . ASP A 1 94 ? 9.911 -7.918 -3.053 1.00 83.56 94 ASP A C 1
ATOM 750 O O . ASP A 1 94 ? 9.947 -6.917 -2.331 1.00 83.56 94 ASP A O 1
ATOM 754 N N . LEU A 1 95 ? 11.022 -8.552 -3.450 1.00 82.56 95 LEU A N 1
ATOM 755 C CA . LEU A 1 95 ? 12.400 -8.191 -3.092 1.00 82.56 95 LEU A CA 1
ATOM 756 C C . LEU A 1 95 ? 13.213 -7.654 -4.276 1.00 82.56 95 LEU A C 1
ATOM 758 O O . LEU A 1 95 ? 14.339 -7.190 -4.090 1.00 82.56 95 LEU A O 1
ATOM 762 N N . SER A 1 96 ? 12.680 -7.724 -5.492 1.00 80.06 96 SER A N 1
ATOM 763 C CA . SER A 1 96 ? 13.372 -7.281 -6.698 1.00 80.06 96 SER A CA 1
ATOM 764 C C . SER A 1 96 ? 13.652 -5.777 -6.677 1.00 80.06 96 SER A C 1
ATOM 766 O O . SER A 1 96 ? 12.774 -4.935 -6.479 1.00 80.06 96 SER A O 1
ATOM 768 N N . ILE A 1 97 ? 14.914 -5.427 -6.931 1.00 79.44 97 ILE A N 1
ATOM 769 C CA . ILE A 1 97 ? 15.337 -4.044 -7.142 1.00 79.44 97 ILE A CA 1
ATOM 770 C C . ILE A 1 97 ? 15.364 -3.805 -8.642 1.00 79.44 97 ILE A C 1
ATOM 772 O O . ILE A 1 97 ? 16.202 -4.337 -9.364 1.00 79.44 97 ILE A O 1
ATOM 776 N N . THR A 1 98 ? 14.418 -2.999 -9.104 1.00 82.00 98 THR A N 1
ATOM 777 C CA . THR A 1 98 ? 14.229 -2.754 -10.533 1.00 82.00 98 THR A CA 1
ATOM 778 C C . THR A 1 98 ? 14.888 -1.485 -11.016 1.00 82.00 98 THR A C 1
ATOM 780 O O . THR A 1 98 ? 15.329 -1.455 -12.153 1.00 82.00 98 THR A O 1
ATOM 783 N N . ASP A 1 99 ? 14.965 -0.446 -10.187 1.00 83.81 99 ASP A N 1
ATOM 784 C CA . ASP A 1 99 ? 15.539 0.860 -10.534 1.00 83.81 99 ASP A CA 1
ATOM 785 C C . ASP A 1 99 ? 15.053 1.399 -11.898 1.00 83.81 99 ASP A C 1
ATOM 787 O O . ASP A 1 99 ? 15.838 1.770 -12.768 1.00 83.81 99 ASP A O 1
ATOM 791 N N . ASN A 1 100 ? 13.735 1.367 -12.122 1.00 88.31 100 ASN A N 1
ATOM 792 C CA . ASN A 1 100 ? 13.115 1.777 -13.389 1.00 88.31 100 ASN A CA 1
ATOM 793 C C . ASN A 1 100 ? 12.887 3.300 -13.506 1.00 88.31 100 ASN A C 1
ATOM 795 O O . ASN A 1 100 ? 12.317 3.772 -14.482 1.00 88.31 100 ASN A O 1
ATOM 799 N N . LYS A 1 101 ? 13.343 4.073 -12.508 1.00 88.06 101 LYS A N 1
ATOM 800 C CA . LYS A 1 101 ? 13.259 5.548 -12.426 1.00 88.06 101 LYS A CA 1
ATOM 801 C C . LYS A 1 101 ? 11.842 6.143 -12.528 1.00 88.06 101 LYS A C 1
ATOM 803 O O . LYS A 1 101 ? 11.690 7.342 -12.716 1.00 88.06 101 LYS A O 1
ATOM 808 N N . ASP A 1 102 ? 10.806 5.342 -12.300 1.00 89.12 102 ASP A N 1
ATOM 809 C CA . ASP A 1 102 ? 9.387 5.700 -12.440 1.00 89.12 102 ASP A CA 1
ATOM 810 C C . ASP A 1 102 ? 8.617 5.650 -11.107 1.00 89.12 102 ASP A C 1
ATOM 812 O O . ASP A 1 102 ? 7.384 5.613 -11.071 1.00 89.12 102 ASP A O 1
ATOM 816 N N . MET A 1 103 ? 9.343 5.658 -9.988 1.00 84.88 103 MET A N 1
ATOM 817 C CA . MET A 1 103 ? 8.781 5.445 -8.655 1.00 84.88 103 MET A CA 1
ATOM 818 C C . MET A 1 103 ? 7.563 6.332 -8.325 1.00 84.88 103 MET A C 1
ATOM 820 O O . MET A 1 103 ? 6.585 5.804 -7.793 1.00 84.88 103 MET A O 1
ATOM 824 N N . PRO A 1 104 ? 7.532 7.642 -8.659 1.00 84.81 104 PRO A N 1
ATOM 825 C CA . PRO A 1 104 ? 6.341 8.465 -8.436 1.00 84.81 104 PRO A CA 1
ATOM 826 C C . PRO A 1 104 ? 5.081 7.927 -9.129 1.00 84.81 104 PRO A C 1
ATOM 828 O O . PRO A 1 104 ? 4.004 7.937 -8.530 1.00 84.81 104 PRO A O 1
ATOM 831 N N . LYS A 1 105 ? 5.222 7.410 -10.356 1.00 88.25 105 LYS A N 1
ATOM 832 C CA . LYS A 1 105 ? 4.128 6.858 -11.166 1.00 88.25 105 LYS A CA 1
ATOM 833 C C . LYS A 1 105 ? 3.673 5.496 -10.643 1.00 88.25 105 LYS A C 1
ATOM 835 O O . LYS A 1 105 ? 2.472 5.238 -10.557 1.00 88.25 105 LYS A O 1
ATOM 840 N N . VAL A 1 106 ? 4.610 4.654 -10.201 1.00 88.88 106 VAL A N 1
ATOM 841 C CA . VAL A 1 106 ? 4.299 3.398 -9.494 1.00 88.88 106 VAL A CA 1
ATOM 842 C C . VAL A 1 106 ? 3.492 3.680 -8.225 1.00 88.88 106 VAL A C 1
ATOM 844 O O . VAL A 1 106 ? 2.432 3.093 -8.029 1.00 88.88 106 VAL A O 1
ATOM 847 N N . LEU A 1 107 ? 3.925 4.633 -7.396 1.00 85.19 107 LEU A N 1
ATOM 848 C CA . LEU A 1 107 ? 3.207 5.006 -6.173 1.00 85.19 107 LEU A CA 1
ATOM 849 C C . LEU A 1 107 ? 1.828 5.617 -6.453 1.00 85.19 107 LEU A C 1
ATOM 851 O O . LEU A 1 107 ? 0.877 5.328 -5.730 1.00 85.19 107 LEU A O 1
ATOM 855 N N . SER A 1 108 ? 1.707 6.425 -7.512 1.00 85.94 108 SER A N 1
ATOM 856 C CA . SER A 1 108 ? 0.415 6.937 -7.994 1.00 85.94 108 SER A CA 1
ATOM 857 C C . SER A 1 108 ? -0.547 5.795 -8.353 1.00 85.94 108 SER A C 1
ATOM 859 O O . SER A 1 108 ? -1.721 5.815 -7.983 1.00 85.94 108 SER A O 1
ATOM 861 N N . THR A 1 109 ? -0.025 4.747 -8.991 1.00 89.50 109 THR A N 1
ATOM 862 C CA . THR A 1 109 ? -0.781 3.542 -9.370 1.00 89.50 109 THR A CA 1
ATOM 863 C C . THR A 1 109 ? -1.238 2.747 -8.146 1.00 89.50 109 THR A C 1
ATOM 865 O O . THR A 1 109 ? -2.408 2.381 -8.052 1.00 89.50 109 THR A O 1
ATOM 868 N N . VAL A 1 110 ? -0.351 2.548 -7.162 1.00 89.31 110 VAL A N 1
ATOM 869 C CA . VAL A 1 110 ? -0.707 1.910 -5.882 1.00 89.31 110 VAL A CA 1
ATOM 870 C C . VAL A 1 110 ? -1.836 2.676 -5.200 1.00 89.31 110 VAL A C 1
ATOM 872 O O . VAL A 1 110 ? -2.820 2.068 -4.788 1.00 89.31 110 VAL A O 1
ATOM 875 N N . PHE A 1 111 ? -1.756 4.004 -5.144 1.00 86.50 111 PHE A N 1
ATOM 876 C CA . PHE A 1 111 ? -2.820 4.801 -4.543 1.00 86.50 111 PHE A CA 1
ATOM 877 C C . PHE A 1 111 ? -4.162 4.654 -5.264 1.00 86.50 111 PHE A C 1
ATOM 879 O O . PHE A 1 111 ? -5.182 4.447 -4.611 1.00 86.50 111 PHE A O 1
ATOM 886 N N . GLN A 1 112 ? -4.179 4.696 -6.597 1.00 87.56 112 GLN A N 1
ATOM 887 C CA . GLN A 1 112 ? -5.421 4.481 -7.347 1.00 87.56 112 GLN A CA 1
ATOM 888 C C . GLN A 1 112 ? -6.028 3.104 -7.070 1.00 87.56 112 GLN A C 1
ATOM 890 O O . GLN A 1 112 ? -7.243 2.995 -6.918 1.00 87.56 112 GLN A O 1
ATOM 895 N N . SER A 1 113 ? -5.197 2.070 -6.916 1.00 91.50 113 SER A N 1
ATOM 896 C CA . SER A 1 113 ? -5.690 0.747 -6.528 1.00 91.50 113 SER A CA 1
ATOM 897 C C . SER A 1 113 ? -6.287 0.723 -5.112 1.00 91.50 113 SER A C 1
ATOM 899 O O . SER A 1 113 ? -7.258 0.008 -4.893 1.00 91.50 113 SER A O 1
ATOM 901 N N . ILE A 1 114 ? -5.767 1.524 -4.166 1.00 91.94 114 ILE A N 1
ATOM 902 C CA . ILE A 1 114 ? -6.314 1.641 -2.798 1.00 91.94 114 ILE A CA 1
ATOM 903 C C . ILE A 1 114 ? -7.712 2.258 -2.844 1.00 91.94 114 ILE A C 1
ATOM 905 O O . ILE A 1 114 ? -8.626 1.784 -2.171 1.00 91.94 114 ILE A O 1
ATOM 909 N N . LEU A 1 115 ? -7.886 3.304 -3.655 1.00 89.06 115 LEU A N 1
ATOM 910 C CA . LEU A 1 115 ? -9.187 3.940 -3.845 1.00 89.06 115 LEU A CA 1
ATOM 911 C C . LEU A 1 115 ? -10.202 2.949 -4.419 1.00 89.06 115 LEU A C 1
ATOM 913 O O . LEU A 1 115 ? -11.272 2.774 -3.841 1.00 89.06 115 LEU A O 1
ATOM 917 N N . TYR A 1 116 ? -9.824 2.237 -5.481 1.00 89.50 116 TYR A N 1
ATOM 918 C CA . TYR A 1 116 ? -10.666 1.212 -6.094 1.00 89.50 116 TYR A CA 1
ATOM 919 C C . TYR A 1 116 ? -10.986 0.062 -5.122 1.00 89.50 116 TYR A C 1
ATOM 921 O O . TYR A 1 116 ? -12.126 -0.394 -5.036 1.00 89.50 116 TYR A O 1
ATOM 929 N N . PHE A 1 117 ? -10.004 -0.384 -4.332 1.00 93.06 117 PHE A N 1
ATOM 930 C CA . PHE A 1 117 ? -10.207 -1.403 -3.303 1.00 93.06 117 PHE A CA 1
ATOM 931 C C . PHE A 1 117 ? -11.277 -0.974 -2.291 1.00 93.06 117 PHE A C 1
ATOM 933 O O . PHE A 1 117 ? -12.177 -1.757 -1.992 1.00 93.06 117 PHE A O 1
ATOM 940 N N . PHE A 1 118 ? -11.219 0.260 -1.781 1.00 92.50 118 PHE A N 1
ATOM 941 C CA . PHE A 1 118 ? -12.188 0.736 -0.791 1.00 92.50 118 PHE A CA 1
ATOM 942 C C . PHE A 1 118 ? -13.570 1.039 -1.373 1.00 92.50 118 PHE A C 1
ATOM 944 O O . PHE A 1 118 ? -14.550 0.932 -0.639 1.00 92.50 118 PHE A O 1
ATOM 951 N N . GLU A 1 119 ? -13.684 1.346 -2.667 1.00 89.31 119 GLU A N 1
ATOM 952 C CA . GLU A 1 119 ? -14.989 1.399 -3.340 1.00 89.31 119 GLU A CA 1
ATOM 953 C C . GLU A 1 119 ? -15.671 0.022 -3.338 1.00 89.31 119 GLU A C 1
ATOM 955 O O . GLU A 1 119 ? -16.868 -0.078 -3.072 1.00 89.31 119 GLU A O 1
ATOM 960 N N . ALA A 1 120 ? -14.905 -1.053 -3.550 1.00 89.12 120 ALA A N 1
ATOM 961 C CA . ALA A 1 120 ? -15.419 -2.422 -3.505 1.00 89.12 120 ALA A CA 1
ATOM 962 C C . ALA A 1 120 ? -15.581 -2.977 -2.074 1.00 89.12 120 ALA A C 1
ATOM 964 O O . ALA A 1 120 ? -16.430 -3.839 -1.827 1.00 89.12 120 ALA A O 1
ATOM 965 N N . LYS A 1 121 ? -14.744 -2.534 -1.126 1.00 92.44 121 LYS A N 1
ATOM 966 C CA . LYS A 1 121 ? -14.645 -3.065 0.246 1.00 92.44 121 LYS A CA 1
ATOM 967 C C . LYS A 1 121 ? -14.566 -1.934 1.289 1.00 92.44 121 LYS A C 1
ATOM 969 O O . LYS A 1 121 ? -13.573 -1.841 2.011 1.00 92.44 121 LYS A O 1
ATOM 974 N N . PRO A 1 122 ? -15.612 -1.105 1.450 1.00 92.88 122 PR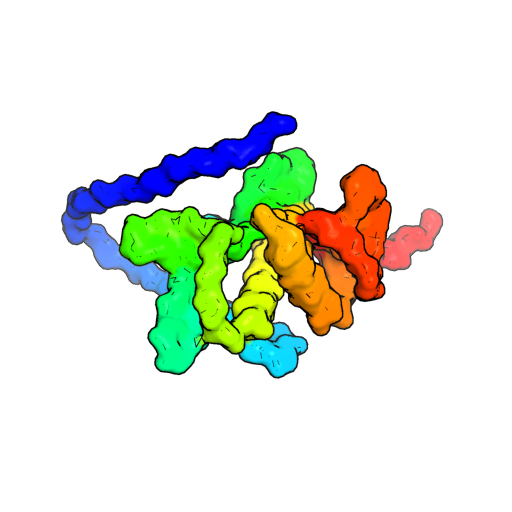O A N 1
ATOM 975 C CA . PRO A 1 122 ? -15.553 0.078 2.315 1.00 92.88 122 PRO A CA 1
ATOM 976 C C . PRO A 1 122 ? -15.339 -0.252 3.799 1.00 92.88 122 PRO A C 1
ATOM 978 O O . PRO A 1 122 ? -14.784 0.547 4.533 1.00 92.88 122 PRO A O 1
ATOM 981 N N . GLN A 1 123 ? -15.740 -1.437 4.266 1.00 93.94 123 GLN A N 1
ATOM 982 C CA . GLN A 1 123 ? -15.571 -1.841 5.671 1.00 93.94 123 GLN A CA 1
ATOM 983 C C . GLN A 1 123 ? -14.207 -2.480 5.977 1.00 93.94 123 GLN A C 1
ATOM 985 O O . GLN A 1 123 ? -13.925 -2.789 7.135 1.00 93.94 123 GLN A O 1
ATOM 990 N N . ALA A 1 124 ? -13.385 -2.730 4.955 1.00 96.31 124 ALA A N 1
ATOM 991 C CA . ALA A 1 124 ? -12.106 -3.400 5.123 1.00 96.31 124 ALA A CA 1
ATOM 992 C C . ALA A 1 124 ? -11.037 -2.468 5.710 1.00 96.31 124 ALA A C 1
ATOM 994 O O . ALA A 1 124 ? -11.201 -1.250 5.814 1.00 96.31 124 ALA A O 1
ATOM 995 N N . LYS A 1 125 ? -9.905 -3.067 6.071 1.00 97.50 125 LYS A N 1
ATOM 996 C CA . LYS A 1 125 ? -8.676 -2.368 6.441 1.00 97.50 125 LYS A CA 1
ATOM 997 C C . LYS A 1 125 ? -7.543 -2.865 5.559 1.00 97.50 125 LYS A C 1
ATOM 999 O O . LYS A 1 125 ? -7.480 -4.054 5.254 1.00 97.50 125 LYS A O 1
ATOM 1004 N N . ILE A 1 126 ? -6.632 -1.975 5.190 1.00 97.50 126 ILE A N 1
ATOM 1005 C CA . ILE A 1 126 ? -5.411 -2.329 4.470 1.00 97.50 126 ILE A CA 1
ATOM 1006 C C . ILE A 1 126 ? -4.240 -2.267 5.443 1.00 97.50 126 ILE A C 1
ATOM 1008 O O . ILE A 1 126 ? -4.008 -1.233 6.058 1.00 97.50 126 ILE A O 1
ATOM 1012 N N . PHE A 1 127 ? -3.498 -3.360 5.543 1.00 97.00 127 PHE A N 1
ATOM 1013 C CA . PHE A 1 127 ? -2.203 -3.468 6.192 1.00 97.00 127 PHE A CA 1
ATOM 1014 C C . PHE A 1 127 ? -1.092 -3.280 5.157 1.00 97.00 127 PHE A C 1
ATOM 1016 O O . PHE A 1 127 ? -1.108 -3.913 4.099 1.00 97.00 127 PHE A O 1
ATOM 1023 N N . ILE A 1 128 ? -0.122 -2.422 5.469 1.00 95.00 128 ILE A N 1
ATOM 1024 C CA . ILE A 1 128 ? 1.060 -2.183 4.641 1.00 95.00 128 ILE A CA 1
ATOM 1025 C C . ILE A 1 128 ? 2.308 -2.328 5.504 1.00 95.00 128 ILE A C 1
ATOM 1027 O O . ILE A 1 128 ? 2.516 -1.569 6.451 1.00 95.00 128 ILE A O 1
ATOM 1031 N N . GLN A 1 129 ? 3.183 -3.243 5.101 1.00 93.06 129 GLN A N 1
ATOM 1032 C CA . GLN A 1 129 ? 4.544 -3.362 5.603 1.00 93.06 129 GLN A CA 1
ATOM 1033 C C . GLN A 1 129 ? 5.465 -3.679 4.425 1.00 93.06 129 GLN A C 1
ATOM 1035 O O . GLN A 1 129 ? 5.175 -4.552 3.607 1.00 93.06 129 GLN A O 1
ATOM 1040 N N . GLY A 1 130 ? 6.570 -2.947 4.298 1.00 87.75 130 GLY A N 1
ATOM 1041 C CA . GLY A 1 130 ? 7.583 -3.280 3.306 1.00 87.75 130 GLY A CA 1
ATOM 1042 C C . GLY A 1 130 ? 8.329 -4.552 3.693 1.00 87.75 130 GLY A C 1
ATOM 1043 O O . GLY A 1 130 ? 8.634 -4.761 4.863 1.00 87.75 130 GLY A O 1
ATOM 1044 N N . SER A 1 131 ? 8.710 -5.359 2.701 1.00 86.62 131 SER A N 1
ATOM 1045 C CA . SER A 1 131 ? 9.614 -6.502 2.922 1.00 86.62 131 SER A CA 1
ATOM 1046 C C . SER A 1 131 ? 11.036 -6.087 3.324 1.00 86.62 131 SER A C 1
ATOM 1048 O O . SER A 1 131 ? 11.841 -6.916 3.738 1.00 86.62 131 SER A O 1
ATOM 1050 N N . SER A 1 132 ? 11.346 -4.791 3.236 1.00 86.25 132 SER A N 1
ATOM 1051 C CA . SER A 1 132 ? 12.572 -4.175 3.732 1.00 86.25 132 SER A CA 1
ATOM 1052 C C . SER A 1 132 ? 12.287 -2.773 4.294 1.00 86.25 132 SER A C 1
ATOM 1054 O O . SER A 1 132 ? 11.299 -2.141 3.897 1.00 86.25 132 SER A O 1
ATOM 1056 N N . PRO A 1 133 ? 13.180 -2.212 5.136 1.00 87.75 133 PRO A N 1
ATOM 1057 C CA . PRO A 1 133 ? 13.047 -0.837 5.621 1.00 87.75 133 PRO A CA 1
ATOM 1058 C C . PRO A 1 133 ? 12.957 0.204 4.498 1.00 87.75 133 PRO A C 1
ATOM 1060 O O . PRO A 1 133 ? 12.213 1.176 4.611 1.00 87.75 133 PRO A O 1
ATOM 1063 N N . SER A 1 134 ? 13.664 -0.006 3.381 1.00 85.12 134 SER A N 1
ATOM 1064 C CA . SER A 1 134 ? 13.599 0.891 2.222 1.00 85.12 134 SER A CA 1
ATOM 1065 C C . SER A 1 134 ? 12.228 0.862 1.543 1.00 85.12 134 SER A C 1
ATOM 1067 O O . SER A 1 134 ? 11.727 1.915 1.147 1.00 85.12 134 SER A O 1
ATOM 1069 N N . ARG A 1 135 ? 11.574 -0.304 1.467 1.00 84.75 135 ARG A N 1
ATOM 1070 C CA . ARG A 1 135 ? 10.198 -0.422 0.955 1.00 84.75 135 ARG A CA 1
ATOM 1071 C C . ARG A 1 135 ? 9.171 0.161 1.919 1.00 84.75 135 ARG A C 1
ATOM 1073 O O . ARG A 1 135 ? 8.255 0.846 1.476 1.00 84.75 135 ARG A O 1
ATOM 1080 N N . THR A 1 136 ? 9.340 -0.028 3.226 1.00 89.94 136 THR A N 1
ATOM 1081 C CA . THR A 1 136 ? 8.475 0.632 4.216 1.00 89.94 136 THR A CA 1
ATOM 1082 C C . THR A 1 136 ? 8.596 2.149 4.106 1.00 89.94 136 THR A C 1
ATOM 1084 O O . THR A 1 136 ? 7.588 2.853 4.023 1.00 89.94 136 THR A O 1
ATOM 1087 N N . ARG A 1 137 ? 9.826 2.666 3.989 1.00 87.81 137 ARG A N 1
ATOM 1088 C CA . ARG A 1 137 ? 10.075 4.093 3.766 1.00 87.81 137 ARG A CA 1
ATOM 1089 C C . ARG A 1 137 ? 9.438 4.590 2.469 1.00 87.81 137 ARG A C 1
ATOM 1091 O O . ARG A 1 137 ? 8.891 5.690 2.447 1.00 87.81 137 ARG A O 1
ATOM 1098 N N . LEU A 1 138 ? 9.480 3.787 1.410 1.00 84.38 138 LEU A N 1
ATOM 1099 C CA . LEU A 1 138 ? 8.839 4.096 0.137 1.00 84.38 138 LEU A CA 1
ATOM 1100 C C . LEU A 1 138 ? 7.314 4.246 0.280 1.00 84.38 138 LEU A C 1
ATOM 1102 O O . LEU A 1 138 ? 6.758 5.237 -0.197 1.00 84.38 138 LEU A O 1
ATOM 1106 N N . TYR A 1 139 ? 6.644 3.324 0.977 1.00 87.88 139 TYR A N 1
ATOM 1107 C CA . TYR A 1 139 ? 5.213 3.458 1.272 1.00 87.88 139 TYR A CA 1
ATOM 1108 C C . TYR A 1 139 ? 4.918 4.705 2.099 1.00 87.88 139 TYR A C 1
ATOM 1110 O O . TYR A 1 139 ? 3.978 5.439 1.800 1.00 87.88 139 TYR A O 1
ATOM 1118 N N . GLN A 1 140 ? 5.765 5.009 3.081 1.00 91.06 140 GLN A N 1
ATOM 1119 C CA . GLN A 1 140 ? 5.616 6.218 3.875 1.00 91.06 140 GLN A CA 1
ATOM 1120 C C . GLN A 1 140 ? 5.706 7.496 3.030 1.00 91.06 140 GLN A C 1
ATOM 1122 O O . GLN A 1 140 ? 4.942 8.439 3.248 1.00 91.06 140 GLN A O 1
ATOM 1127 N N . ILE A 1 141 ? 6.635 7.541 2.067 1.00 84.81 141 ILE A N 1
ATOM 1128 C CA . ILE A 1 141 ? 6.758 8.654 1.116 1.00 84.81 141 ILE A CA 1
ATOM 1129 C C . ILE A 1 141 ? 5.473 8.777 0.294 1.00 84.81 141 ILE A C 1
ATOM 1131 O O . ILE A 1 141 ? 4.974 9.887 0.131 1.00 84.81 141 ILE A O 1
ATOM 1135 N N . ALA A 1 142 ? 4.909 7.658 -0.168 1.00 82.75 142 ALA A N 1
ATOM 1136 C CA . ALA A 1 142 ? 3.654 7.643 -0.917 1.00 82.75 142 ALA A CA 1
ATOM 1137 C C . ALA A 1 142 ? 2.487 8.213 -0.098 1.00 82.75 142 ALA A C 1
ATOM 1139 O O . ALA A 1 142 ? 1.828 9.153 -0.538 1.00 82.75 142 ALA A O 1
ATOM 1140 N N . ILE A 1 143 ? 2.287 7.700 1.119 1.00 87.75 143 ILE A N 1
ATOM 1141 C CA . ILE A 1 143 ? 1.250 8.166 2.050 1.00 87.75 143 ILE A CA 1
ATOM 1142 C C . ILE A 1 143 ? 1.437 9.661 2.344 1.00 87.75 143 ILE A C 1
ATOM 1144 O O . ILE A 1 143 ? 0.499 10.444 2.247 1.00 87.75 143 ILE A O 1
ATOM 1148 N N . SER A 1 144 ? 2.672 10.091 2.621 1.00 88.25 144 SER A N 1
ATOM 1149 C CA . SER A 1 144 ? 2.984 11.501 2.897 1.00 88.25 144 SER A CA 1
ATOM 1150 C C . SER A 1 144 ? 2.708 12.414 1.702 1.00 88.25 144 SER A C 1
ATOM 1152 O O . SER A 1 144 ? 2.280 13.557 1.894 1.00 88.25 144 SER A O 1
ATOM 1154 N N . LYS A 1 145 ? 2.986 11.932 0.482 1.00 82.88 145 LYS A N 1
ATOM 1155 C CA . LYS A 1 145 ? 2.804 12.678 -0.768 1.00 82.88 145 LYS A CA 1
ATOM 1156 C C . LYS A 1 145 ? 1.331 12.981 -1.021 1.00 82.88 145 LYS A C 1
ATOM 1158 O O . LYS A 1 145 ? 1.019 14.109 -1.376 1.00 82.88 145 LYS A O 1
ATOM 1163 N N . TYR A 1 146 ? 0.458 12.011 -0.770 1.00 80.75 146 TYR A N 1
ATOM 1164 C CA . TYR A 1 146 ? -0.984 12.117 -1.014 1.00 80.75 146 TYR A CA 1
ATOM 1165 C C . TYR A 1 146 ? -1.791 12.378 0.265 1.00 80.75 146 TYR A C 1
ATOM 1167 O O . TYR A 1 146 ? -2.994 12.143 0.312 1.00 80.75 146 TYR A O 1
ATOM 1175 N N . MET A 1 147 ? -1.137 12.830 1.339 1.00 81.75 147 MET A N 1
ATOM 1176 C CA . MET A 1 147 ? -1.768 12.927 2.658 1.00 81.75 147 MET A CA 1
ATOM 1177 C C . MET A 1 147 ? -3.009 13.827 2.662 1.00 81.75 147 MET A C 1
ATOM 1179 O O . MET A 1 147 ? -3.954 13.532 3.374 1.00 81.75 147 MET A O 1
ATOM 1183 N N . ILE A 1 148 ? -3.033 14.897 1.858 1.00 80.81 148 ILE A N 1
ATOM 1184 C CA . ILE A 1 148 ? -4.180 15.818 1.803 1.00 80.81 148 ILE A CA 1
ATOM 1185 C C . ILE A 1 148 ? -5.424 15.076 1.298 1.00 80.81 148 ILE A C 1
ATOM 1187 O O . ILE A 1 148 ? -6.508 15.210 1.860 1.00 80.81 148 ILE A O 1
ATOM 1191 N N . GLU A 1 149 ? -5.264 14.266 0.255 1.00 80.56 14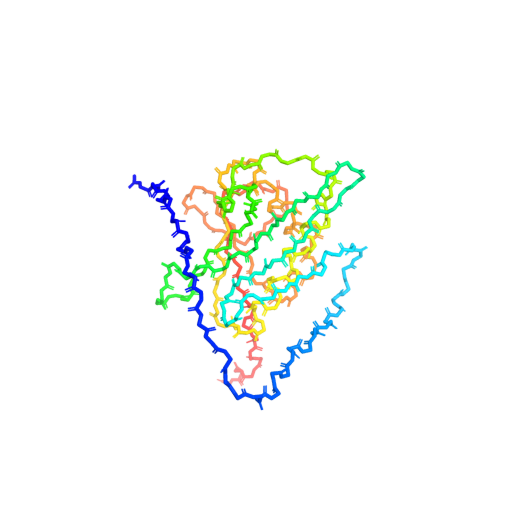9 GLU A N 1
ATOM 1192 C CA . GLU A 1 149 ? -6.317 13.439 -0.319 1.00 80.56 149 GLU A CA 1
ATOM 1193 C C . GLU A 1 149 ? -6.667 12.257 0.593 1.00 80.56 149 GLU A C 1
ATOM 1195 O O . GLU A 1 149 ? -7.843 11.911 0.736 1.00 80.56 149 GLU A O 1
ATOM 1200 N N . PHE A 1 150 ? -5.661 11.647 1.228 1.00 81.38 150 PHE A N 1
ATOM 1201 C CA . PHE A 1 150 ? -5.856 10.536 2.153 1.00 81.38 150 PHE A CA 1
ATOM 1202 C C . PHE A 1 150 ? -6.619 10.963 3.404 1.00 81.38 150 PHE A C 1
ATOM 1204 O O . PHE A 1 150 ? -7.593 10.309 3.753 1.00 81.38 150 PHE A O 1
ATOM 1211 N N . GLU A 1 151 ? -6.236 12.061 4.055 1.00 84.75 151 GLU A N 1
ATOM 1212 C CA . GLU A 1 151 ? -6.856 12.527 5.300 1.00 84.75 151 GLU A CA 1
ATOM 1213 C C . GLU A 1 151 ? -8.334 12.875 5.128 1.00 84.75 151 GLU A C 1
ATOM 1215 O O . GLU A 1 151 ? -9.093 12.816 6.091 1.00 84.75 151 GLU A O 1
ATOM 1220 N N . GLN A 1 152 ? -8.786 13.219 3.924 1.00 85.12 152 GLN A N 1
ATOM 1221 C CA . GLN A 1 152 ? -10.206 13.480 3.683 1.00 85.12 152 GLN A CA 1
ATOM 1222 C C . GLN A 1 152 ? -11.047 12.198 3.686 1.00 85.12 152 GLN A C 1
ATOM 1224 O O . GLN A 1 152 ? -12.219 12.240 4.053 1.00 85.12 152 GLN A O 1
ATOM 1229 N N . LYS A 1 153 ? -10.465 11.060 3.288 1.00 86.50 153 LYS A N 1
ATOM 1230 C CA . LYS A 1 153 ? -11.197 9.807 3.033 1.00 86.50 153 LYS A CA 1
ATOM 1231 C C . LYS A 1 153 ? -10.862 8.684 4.006 1.00 86.50 153 LYS A C 1
ATOM 1233 O O . LYS A 1 153 ? -11.688 7.798 4.222 1.00 86.50 153 LYS A O 1
ATOM 1238 N N . PHE A 1 154 ? -9.667 8.707 4.580 1.00 92.12 154 PHE A N 1
ATOM 1239 C CA . PHE A 1 154 ? -9.086 7.590 5.305 1.00 92.12 154 PHE A CA 1
ATOM 1240 C C . PHE A 1 154 ? -8.530 8.010 6.660 1.00 92.12 154 PHE A C 1
ATOM 1242 O O . PHE A 1 154 ? -7.978 9.098 6.822 1.00 92.12 154 PHE A O 1
ATOM 1249 N N . ASP A 1 155 ? -8.653 7.099 7.617 1.00 94.25 155 ASP A N 1
ATOM 1250 C CA . ASP A 1 155 ? -7.821 7.082 8.809 1.00 94.25 155 ASP A CA 1
ATOM 1251 C C . ASP A 1 155 ? -6.578 6.250 8.497 1.00 94.25 155 ASP A C 1
ATOM 1253 O O . ASP A 1 155 ? -6.681 5.120 8.008 1.00 94.25 155 ASP A O 1
ATOM 1257 N N . ILE A 1 156 ? -5.406 6.824 8.764 1.00 94.62 156 ILE A N 1
ATOM 1258 C CA . ILE A 1 156 ? -4.120 6.150 8.601 1.00 94.62 156 ILE A CA 1
ATOM 1259 C C . ILE A 1 156 ? -3.469 6.057 9.974 1.00 94.62 156 ILE A C 1
ATOM 1261 O O . ILE A 1 156 ? -3.163 7.076 10.594 1.00 94.62 156 ILE A O 1
ATOM 1265 N N . TRP A 1 157 ? -3.230 4.834 10.420 1.00 96.06 157 TRP A N 1
ATOM 1266 C CA . TRP A 1 157 ? -2.503 4.530 11.643 1.00 96.06 157 TRP A CA 1
ATOM 1267 C C . TRP A 1 157 ? -1.101 4.055 11.290 1.00 96.06 157 TRP A C 1
ATOM 1269 O O . TRP A 1 157 ? -0.935 3.231 10.391 1.00 96.06 157 TRP A O 1
ATOM 1279 N N . GLY A 1 158 ? -0.099 4.576 11.984 1.00 96.44 158 GLY A N 1
ATOM 1280 C CA . GLY A 1 158 ? 1.286 4.141 11.886 1.00 96.44 158 GLY A CA 1
ATOM 1281 C C . GLY A 1 158 ? 1.721 3.430 13.164 1.00 96.44 158 GLY A C 1
ATOM 1282 O O . GLY A 1 158 ? 1.292 3.800 14.257 1.00 96.44 158 GLY A O 1
ATOM 1283 N N . PHE A 1 159 ? 2.584 2.425 13.021 1.00 96.81 159 PHE A N 1
ATOM 1284 C CA . PHE A 1 159 ? 3.168 1.705 14.152 1.00 96.81 159 PHE A CA 1
ATOM 1285 C C . PHE A 1 159 ? 4.680 1.894 14.219 1.00 96.81 159 PHE A C 1
ATOM 1287 O O . PHE A 1 159 ? 5.361 1.894 13.187 1.00 96.81 159 PHE A O 1
ATOM 1294 N N . VAL A 1 160 ? 5.192 2.013 15.443 1.00 94.44 160 VAL A N 1
ATOM 1295 C CA . VAL A 1 160 ? 6.622 1.978 15.771 1.00 94.44 160 VAL A CA 1
ATOM 1296 C C . VAL A 1 160 ? 6.796 1.001 16.929 1.00 94.44 160 VAL A C 1
ATOM 1298 O O . VAL A 1 160 ? 6.325 1.265 18.037 1.00 94.44 160 VAL A O 1
ATOM 1301 N N . GLY A 1 161 ? 7.417 -0.155 16.681 1.00 91.56 161 GLY A N 1
ATOM 1302 C CA . GLY A 1 161 ? 7.412 -1.248 17.648 1.00 91.56 161 GLY A CA 1
ATOM 1303 C C . GLY A 1 161 ? 5.981 -1.674 17.995 1.00 91.56 161 GLY A C 1
ATOM 1304 O O . GLY A 1 161 ? 5.219 -2.088 17.124 1.00 91.56 161 GLY A O 1
ATOM 1305 N N . ASN A 1 162 ? 5.606 -1.545 19.271 1.00 90.62 162 ASN A N 1
ATOM 1306 C CA . ASN A 1 162 ? 4.268 -1.901 19.763 1.00 90.62 162 ASN A CA 1
ATOM 1307 C C . ASN A 1 162 ? 3.324 -0.697 19.913 1.00 90.62 162 ASN A C 1
ATOM 1309 O O . ASN A 1 162 ? 2.180 -0.870 20.335 1.00 90.62 162 ASN A O 1
ATOM 1313 N N . GLU A 1 163 ? 3.785 0.514 19.606 1.00 94.44 163 GLU A N 1
ATOM 1314 C CA . GLU A 1 163 ? 2.978 1.725 19.732 1.00 94.44 163 GLU A CA 1
ATOM 1315 C C . GLU A 1 163 ? 2.257 2.028 18.420 1.00 94.44 163 GLU A C 1
ATOM 1317 O O . GLU A 1 163 ? 2.858 1.967 17.347 1.00 94.44 163 GLU A O 1
ATOM 1322 N N . MET A 1 164 ? 0.969 2.363 18.517 1.00 95.06 164 MET A N 1
ATOM 1323 C CA . MET A 1 164 ? 0.122 2.763 17.395 1.00 95.06 164 MET A CA 1
ATOM 1324 C C . MET A 1 164 ? -0.331 4.208 17.595 1.00 95.06 164 MET A C 1
ATOM 1326 O O . MET A 1 164 ? -0.824 4.566 18.664 1.00 95.06 164 MET A O 1
ATOM 1330 N N . GLU A 1 165 ? -0.236 5.017 16.547 1.00 95.75 165 GLU A N 1
ATOM 1331 C CA . GLU A 1 165 ? -0.736 6.391 16.535 1.00 95.75 165 GLU A CA 1
ATOM 1332 C C . GLU A 1 165 ? -1.264 6.783 15.154 1.00 95.75 165 GLU A C 1
ATOM 1334 O O . GLU A 1 165 ? -1.036 6.085 14.163 1.00 95.75 165 GLU A O 1
ATOM 1339 N N . LEU A 1 166 ? -1.985 7.903 15.074 1.00 94.38 166 LEU A N 1
ATOM 1340 C CA . LEU A 1 166 ? -2.340 8.484 13.782 1.00 94.38 166 LEU A CA 1
ATOM 1341 C C . LEU A 1 166 ? -1.068 8.876 13.035 1.00 94.38 166 LEU A C 1
ATOM 1343 O O . LEU A 1 166 ? -0.141 9.429 13.620 1.00 94.38 166 LEU A O 1
ATOM 1347 N N . PHE A 1 167 ? -1.034 8.598 11.736 1.00 94.12 167 PHE A N 1
ATOM 1348 C CA . PHE A 1 167 ? 0.139 8.862 10.922 1.00 94.12 167 PHE A CA 1
ATOM 1349 C C . PHE A 1 167 ? 0.499 10.354 10.910 1.00 94.12 167 PHE A C 1
ATOM 1351 O O . PHE A 1 167 ? -0.306 11.211 10.551 1.00 94.12 167 PHE A O 1
ATOM 1358 N N . LEU A 1 168 ? 1.760 10.641 11.230 1.00 91.44 168 LEU A N 1
ATOM 1359 C CA . LEU A 1 168 ? 2.355 11.976 11.199 1.00 91.44 168 LEU A CA 1
ATOM 1360 C C . LEU A 1 168 ? 3.480 12.047 10.165 1.00 91.44 168 LEU A C 1
ATOM 1362 O O . LEU A 1 168 ? 4.411 11.233 10.175 1.00 91.44 168 LEU A O 1
ATOM 1366 N N . LYS A 1 169 ? 3.451 13.069 9.302 1.00 89.06 169 LYS A N 1
ATOM 1367 C CA . LYS A 1 169 ? 4.561 13.336 8.375 1.00 89.06 169 LYS A CA 1
ATOM 1368 C C . LYS A 1 169 ? 5.858 13.581 9.153 1.00 89.06 169 LYS A C 1
ATOM 1370 O O . LYS A 1 169 ? 5.869 14.262 10.170 1.00 89.06 169 LYS A O 1
ATOM 1375 N N . GLY A 1 170 ? 6.965 13.049 8.638 1.00 86.94 170 GLY A N 1
ATOM 1376 C CA . GLY A 1 170 ? 8.303 13.245 9.212 1.00 86.94 170 GLY A CA 1
ATOM 1377 C C . GLY A 1 170 ? 8.717 12.242 10.297 1.00 86.94 170 GLY A C 1
ATOM 1378 O O . GLY A 1 170 ? 9.910 12.143 10.567 1.00 86.94 170 GLY A O 1
ATOM 1379 N N . LYS A 1 171 ? 7.796 11.442 10.852 1.00 92.19 171 LYS A N 1
ATOM 1380 C CA . LYS A 1 171 ? 8.123 10.335 11.771 1.00 92.19 171 LYS A CA 1
ATOM 1381 C C . LYS A 1 171 ? 8.277 9.023 11.007 1.00 92.19 171 LYS A C 1
ATOM 1383 O O . LYS A 1 171 ? 7.520 8.787 10.076 1.00 92.19 171 LYS A O 1
ATOM 1388 N N . ASN A 1 172 ? 9.255 8.189 11.354 1.00 93.25 172 ASN A N 1
ATOM 1389 C CA . ASN A 1 172 ? 9.463 6.895 10.695 1.00 93.25 172 ASN A CA 1
ATOM 1390 C C . ASN A 1 172 ? 8.563 5.825 11.314 1.00 93.25 172 ASN A C 1
ATOM 1392 O O . ASN A 1 172 ? 8.550 5.688 12.534 1.00 93.25 172 ASN A O 1
ATOM 1396 N N . TYR A 1 173 ? 7.867 5.067 10.469 1.00 95.56 173 TYR A N 1
ATOM 1397 C CA . TYR A 1 173 ? 6.994 3.967 10.882 1.00 95.56 173 TYR A CA 1
ATOM 1398 C C . TYR A 1 173 ? 7.414 2.652 10.238 1.00 95.56 173 TYR A C 1
ATOM 1400 O O . TYR A 1 173 ? 8.046 2.633 9.180 1.00 95.56 173 TYR A O 1
ATOM 1408 N N . GLU A 1 174 ? 7.029 1.556 10.878 1.00 95.62 174 GLU A N 1
ATOM 1409 C CA . GLU A 1 174 ? 7.333 0.189 10.453 1.00 95.62 174 GLU A CA 1
ATOM 1410 C C . GLU A 1 174 ? 6.156 -0.453 9.711 1.00 95.62 174 GLU A C 1
ATOM 1412 O O . GLU A 1 174 ? 6.361 -1.247 8.791 1.00 95.62 174 GLU A O 1
ATOM 1417 N N . ILE A 1 175 ? 4.931 -0.091 10.101 1.00 96.25 175 ILE A N 1
ATOM 1418 C CA . ILE A 1 175 ? 3.672 -0.637 9.587 1.00 96.25 175 ILE A CA 1
ATOM 1419 C C . ILE A 1 175 ? 2.659 0.501 9.452 1.00 96.25 175 ILE A C 1
ATOM 1421 O O . ILE A 1 175 ? 2.643 1.425 10.270 1.00 96.25 175 ILE A O 1
ATOM 1425 N N . PHE A 1 176 ? 1.784 0.398 8.451 1.00 96.25 176 PHE A N 1
ATOM 1426 C CA . PHE A 1 176 ? 0.629 1.274 8.281 1.00 96.25 176 PHE A CA 1
ATOM 1427 C C . PHE A 1 176 ? -0.667 0.467 8.216 1.00 96.25 176 PHE A C 1
ATOM 1429 O O . PHE A 1 176 ? -0.721 -0.579 7.568 1.00 96.25 176 PHE A O 1
ATOM 1436 N N . ILE A 1 177 ? -1.723 0.989 8.837 1.00 96.69 177 ILE A N 1
ATOM 1437 C CA . ILE A 1 177 ? -3.099 0.529 8.654 1.00 96.69 177 ILE A CA 1
ATOM 1438 C C . ILE A 1 177 ? -3.923 1.669 8.073 1.00 96.69 177 ILE A C 1
ATOM 1440 O O . ILE A 1 177 ? -3.948 2.760 8.635 1.00 96.69 177 ILE A O 1
ATOM 1444 N N . ILE A 1 178 ? -4.621 1.406 6.974 1.00 96.06 178 ILE A N 1
ATOM 1445 C CA . ILE A 1 178 ? -5.512 2.364 6.318 1.00 96.06 178 ILE A CA 1
ATOM 1446 C C . ILE A 1 178 ? -6.941 1.828 6.399 1.00 96.06 178 ILE A C 1
ATOM 1448 O O . ILE A 1 178 ? -7.182 0.650 6.131 1.00 96.06 178 ILE A O 1
ATOM 1452 N N . SER A 1 179 ? -7.898 2.687 6.733 1.00 96.25 179 SER A N 1
ATOM 1453 C CA . SER A 1 179 ? -9.334 2.383 6.685 1.00 96.25 179 SER A CA 1
ATOM 1454 C C . SER A 1 179 ? -10.126 3.597 6.228 1.00 96.25 179 SER A C 1
ATOM 1456 O O . SER A 1 179 ? -9.701 4.722 6.476 1.00 96.25 179 SER A O 1
ATOM 1458 N N . THR A 1 180 ? -11.294 3.408 5.612 1.00 94.25 180 THR A N 1
ATOM 1459 C CA . THR A 1 180 ? -12.197 4.536 5.327 1.00 94.25 180 THR A CA 1
ATOM 1460 C C . THR A 1 180 ? -12.621 5.211 6.622 1.00 94.25 180 THR A C 1
ATOM 1462 O O . THR A 1 180 ? -12.976 4.526 7.587 1.00 94.25 180 THR A O 1
ATOM 1465 N N . LYS A 1 181 ? -12.659 6.543 6.627 1.00 90.75 181 LYS A N 1
ATOM 1466 C CA . LYS A 1 181 ? -13.299 7.281 7.712 1.00 90.75 181 LYS A CA 1
ATOM 1467 C C . LYS A 1 181 ? -14.757 6.860 7.792 1.00 90.75 181 LYS A C 1
ATOM 1469 O O . LYS A 1 181 ? -15.470 6.857 6.789 1.00 90.75 181 LYS A O 1
ATOM 1474 N N . LYS A 1 182 ? -15.213 6.518 8.995 1.00 79.12 182 LYS A N 1
ATOM 1475 C CA . LYS A 1 182 ? -16.651 6.415 9.235 1.00 79.12 182 LYS A CA 1
ATOM 1476 C C . LYS A 1 182 ? -17.228 7.817 9.090 1.00 79.12 182 LYS A C 1
ATOM 1478 O O . LYS A 1 182 ? -16.679 8.763 9.658 1.00 79.12 182 LYS A O 1
ATOM 1483 N N . TYR A 1 183 ? -18.314 7.953 8.337 1.00 56.94 183 TYR A N 1
ATOM 1484 C CA . TYR A 1 183 ? -19.080 9.192 8.356 1.00 56.94 183 TYR A CA 1
ATOM 1485 C C . TYR A 1 183 ? -19.464 9.454 9.819 1.00 56.94 183 TYR A C 1
ATOM 1487 O O . TYR A 1 183 ? -20.006 8.566 10.481 1.00 56.94 183 TYR A O 1
ATOM 1495 N N . LYS A 1 184 ? -19.108 10.621 10.367 1.00 48.66 184 LYS A N 1
ATOM 1496 C CA . LYS A 1 184 ? -19.686 11.043 11.642 1.00 48.66 184 LYS A CA 1
ATOM 1497 C C . LYS A 1 184 ? -21.145 11.342 11.337 1.00 48.66 184 LYS A C 1
ATOM 1499 O O . LYS A 1 184 ? -21.432 12.344 10.692 1.00 48.66 184 LYS A O 1
ATOM 1504 N N . ASP A 1 185 ? -22.053 10.476 11.766 1.00 42.31 185 ASP A N 1
ATOM 1505 C CA . ASP A 1 185 ? -23.453 10.863 11.865 1.00 42.31 185 ASP A CA 1
ATOM 1506 C C . ASP A 1 185 ? -23.526 11.997 12.895 1.00 42.31 185 ASP A C 1
ATOM 1508 O O . ASP A 1 185 ? -23.512 11.770 14.103 1.00 42.31 185 ASP A O 1
ATOM 1512 N N . GLU A 1 186 ? -23.573 13.245 12.428 1.00 43.66 186 GLU A N 1
ATOM 1513 C CA . GLU A 1 186 ? -23.736 14.437 13.273 1.00 43.66 186 GLU A CA 1
ATOM 1514 C C . GLU A 1 186 ? -25.148 14.536 13.899 1.00 43.66 186 GLU A C 1
ATOM 1516 O O . GLU A 1 186 ? -25.497 15.547 14.502 1.00 43.66 186 GLU A O 1
ATOM 1521 N N . ASN A 1 187 ? -25.950 13.466 13.828 1.00 43.22 187 ASN A N 1
ATOM 1522 C CA . ASN A 1 187 ? -27.350 13.417 14.255 1.00 43.22 187 ASN A CA 1
ATOM 1523 C C . ASN A 1 187 ? -27.613 12.563 15.507 1.00 43.22 187 ASN A C 1
ATOM 1525 O O . ASN A 1 187 ? -28.712 12.049 15.668 1.00 43.22 187 ASN A O 1
ATOM 1529 N N . ASN A 1 188 ? -26.658 12.456 16.431 1.00 42.28 188 ASN A N 1
ATOM 1530 C CA . ASN A 1 188 ? -26.973 12.090 17.819 1.00 42.28 188 ASN A CA 1
ATOM 1531 C C . ASN A 1 188 ? -26.627 13.247 18.761 1.00 42.28 188 ASN A C 1
ATOM 1533 O O . ASN A 1 188 ? -25.752 13.164 19.619 1.00 42.28 188 ASN A O 1
ATOM 1537 N N . ARG A 1 189 ? -27.346 14.357 18.569 1.00 45.81 189 ARG A N 1
ATOM 1538 C CA . ARG A 1 189 ? -27.778 15.199 19.683 1.00 45.81 189 ARG A CA 1
ATOM 1539 C C . ARG A 1 189 ? -29.218 14.808 19.981 1.00 45.81 189 ARG A C 1
ATOM 1541 O O . ARG A 1 189 ? -30.093 15.152 19.195 1.00 45.81 189 ARG A O 1
ATOM 1548 N N . ASN A 1 190 ? -29.409 14.057 21.058 1.00 37.53 190 ASN A N 1
ATOM 1549 C CA . ASN A 1 190 ? -30.543 14.143 21.976 1.00 37.53 190 ASN A CA 1
ATOM 1550 C C . ASN A 1 190 ? -30.177 13.397 23.255 1.00 37.53 190 ASN A C 1
ATOM 1552 O O . ASN A 1 190 ? -29.819 12.204 23.147 1.00 37.53 190 ASN A O 1
#

Sequence (190 aa):
MLSQVSLVKIPNDGGIKNTSKGKISNPKPLIIQYRMNEPSYTFSQIDDKLIFEFESISETKNIRKLIEYRLIDNNTLLYNLALVDILPNGEVSDLSITDNKDMPKVLSTVFQSILYFFEAKPQAKIFIQGSSPSRTRLYQIAISKYMIEFEQKFDIWGFVGNEMELFLKGKNYEIFIISTKKYKDENNRN

pLDDT: mean 76.96, std 23.44, range [27.08, 97.75]

Radius of gyration: 18.67 Å; chains: 1; bounding box: 46×43×51 Å

=== Feature glossary ===
Annotated list of the representations used here:

Nearest PDB structures. The Foldseek neighbor list gives the closest experimentally determined structures in the PDB, ranked by structural alignment. TM-score near 1 means near-identical fold; near 0.3 means only rough topology match. This is how one finds what a novel AlphaFold prediction most resembles in the solved-structure universe.

Foldseek 3Di. Foldseek's 3Di representation compresses backbone geometry into a per-residue letter drawn from a learned twenty-state alphabet. It captures the tertiary interaction pattern around each residue — which residues are packed against it in space, regardless of where they are in sequence.

Radius of gyration, Cα contacts, bounding box. Radius of gyration (Rg) is the root-mean-square distance of Cα atoms from their centroid — a single number for overall size and compactness. A globular domain of N residues has Rg ≈ 2.2·N^0.38 Å; an extended or disordered chain has a much larger Rg. The Cα contact count is the number of residue pairs whose Cα atoms are within 8 Å and are more than four positions apart in sequence — a standard proxy for tertiary packing density. The bounding box is the smallest axis-aligned box enclosing all Cα atoms.

InterPro / GO / CATH / organism. The annotation block draws on four external resources. InterPro: which protein families and domains the sequence belongs to. GO: standardized terms for what the protein does, what process it participates in, and where in the cell it acts. CATH: which structural fold it has in the CATH hierarchy. Organism: the species of origin.

mmCIF coordinates. The mmCIF block holds the 3D Cartesian coordinates of each backbone atom (N, Cα, C, O) in ångströms. mmCIF is the PDB's canonical archive format — a tagged-loop text representation of the atomic model.

pLDDT. pLDDT is the predicted lDDT-Cα score: AlphaFold's confidence that the local environment of each residue (all inter-atomic distances within 15 Å) is correctly placed. It is a per-residue number between 0 and 100, with higher meaning more reliable.

Backbone torsions (φ/ψ). φ (phi) and ψ (psi) are the two rotatable backbone dihedrals per residue: φ is the C(i-1)–N–Cα–C torsion, ψ is the N–Cα–C–N(i+1) torsion, both in degrees on (−180°, 180°]. α-helical residues cluster near (−60°, −45°); β-strand residues near (−120°, +130°). A Ramachandran plot is simply a scatter of (φ, ψ) for every residue.

B-factor. For experimental (PDB) structures, the B-factor (temperature factor) quantifies the positional spread of each atom in the crystal — a combination of thermal vibration and static disorder — in units of Å². High B-factors mark flexible loops or poorly resolved regions; low B-factors mark the rigid, well-ordered core.

Secondary structure (3-state, P-SEA). SS3 is a coarse helix/strand/coil call (letters a/b/c) made by the P-SEA algorithm from inter-Cα distances and dihedrals. It is less detailed than DSSP but needs only Cα positions.

Predicted aligned error. Predicted aligned error is AlphaFold's pairwise confidence. Unlike pLDDT (per-residue), PAE is per-residue-pair and captures whether two parts of the structure are correctly placed relative to each other. Units are ångströms of expected positional error.

Solvent-accessible surface area. Solvent-accessible surface area (SASA) is the area in Å² traced out by the centre of a 1.4 Å probe sphere (a water molecule) rolled over the protein's van der Waals surface (Shrake–Rupley / Lee–Richards construction). Buried residues have near-zero SASA; fully exposed residues can exceed 200 Å². The total SASA scales roughly with the number of surface residues.

Secondary structure (8-state, DSSP). The SS8 string is DSSP's per-residue secondary-structure call. α-helix (H) means an i→i+4 H-bond ladder; β-strand (E) means the residue participates in a β-sheet; 3₁₀ (G) and π (I) are tighter and wider helices; T/S are turns/bends; '-' is loop.

Rendered structure images. Structure images are PyMOL renders from six orthogonal camera directions. Cartoon representation draws helices as coils and strands as arrows; sticks shows the backbone as bonds; surface shows the solvent-excluded envelope. Rainbow coloring maps sequence position to hue (blue→red, N→C); chain coloring assigns a distinct color per polypeptide.

Sequence. The amino-acid sequence is the protein's primary structure: the linear order of residues from the N-terminus to the C-terminus, written in one-letter code. Everything else here — the 3D coordinates, the secondary structure, the domain annotations — is ultimately a consequence of this string.

Contact-map, Ramachandran, and PAE plots. Three diagnostic plots accompany the record. The Cα contact map visualizes the tertiary structure as a 2D adjacency matrix (8 Å cutoff, sequence-local contacts suppressed). The Ramachandran plot shows the distribution of backbone (φ, ψ) torsions, with points in the α and β basins reflecting secondary structure content. The PAE plot shows AlphaFold's inter-residue confidence as a color matrix.